Protein 2DLC (pdb70)

Foldseek 3Di:
DLVLLLCLLAPQFPDKFPVVLSSCVCPVVNDAFEEEEEDELADFDFLQVLQVLLNVLSNVVSVHQYEYEHALVLNCLQVHSFDDPLSVLSSVLVVLLSVLLNVLLPGDCPSYHYHYLVVPCPDPVNVVQLVVLPVVADPVLLCVLQVLPRDDDPDDDPSSSSSLSSVLVVCVVVPGQEYEEAPSNVSSLVSSQVGQVVVVHDGHMYTHHYGQDFQCVRTGGLQHDLVSLLVSLVVGDDDQQDPPRHSLLSCCVRRVQSSQCSVHDNQADWQWFCDDPVLPGIDIDRHSVSVNVCRNVRVQGSVSSSRRSSVVSCSSSVSSNVSCVVDVSSVVSCVSSPD

Radius of gyration: 20.88 Å; Cα contacts (8 Å, |Δi|>4): 551; chains: 1; bounding box: 59×45×51 Å

Structure (mmCIF, N/CA/C/O backbone):
data_2DLC
#
_entry.id   2DLC
#
_cell.length_a   63.854
_cell.length_b   63.854
_cell.length_c   330.334
_cell.angle_alpha   90.00
_cell.angle_beta   90.00
_cell.angle_gamma   90.00
#
_symmetry.space_group_name_H-M   'P 41 21 2'
#
loop_
_entity.id
_entity.type
_entity.pdbx_description
1 polymer 'T-RNA (76-MER)'
2 polymer 'Tyrosyl-tRNA synthetase, cytoplasmic'
3 non-polymer 'MAGNESIUM ION'
4 non-polymer "O-(ADENOSINE-5'-O-YL)-N-(L-TYROSYL)PHOSPHORAMIDATE"
5 water water
#
loop_
_atom_site.group_PDB
_atom_site.id
_atom_site.type_symbol
_atom_site.label_atom_id
_atom_site.label_alt_id
_atom_site.label_comp_id
_atom_site.label_asym_id
_atom_site.label_entity_id
_atom_site.label_seq_id
_atom_site.pdbx_PDB_ins_code
_atom_site.Cartn_x
_atom_site.Cartn_y
_atom_site.Cartn_z
_atom_site.occupancy
_atom_site.B_iso_or_equiv
_atom_site.auth_seq_id
_atom_site.auth_comp_id
_atom_site.auth_asym_id
_atom_site.auth_atom_id
_atom_site.pdbx_PDB_model_num
ATOM 1473 N N . ASP B 2 8 ? 1.019 56.791 174.437 1.00 36.60 8 ASP X N 1
ATOM 1474 C CA . ASP B 2 8 ? 0.135 56.485 175.600 1.00 36.58 8 ASP X CA 1
ATOM 1475 C C . ASP B 2 8 ? -0.081 54.973 175.698 1.00 36.22 8 ASP X C 1
ATOM 1476 O O . ASP B 2 8 ? -0.501 54.352 174.723 1.00 36.28 8 ASP X O 1
ATOM 1481 N N . PRO B 2 9 ? 0.186 54.394 176.873 1.00 35.84 9 PRO X N 1
ATOM 1482 C CA . PRO B 2 9 ? 0.260 52.931 177.037 1.00 35.48 9 PRO X CA 1
ATOM 1483 C C . PRO B 2 9 ? -1.037 52.168 176.732 1.00 35.18 9 PRO X C 1
ATOM 1484 O O . PRO B 2 9 ? -0.974 50.985 176.370 1.00 35.17 9 PRO X O 1
ATOM 1488 N N . ASN B 2 10 ? -2.180 52.829 176.889 1.00 34.63 10 ASN X N 1
ATOM 1489 C CA . ASN B 2 10 ? -3.470 52.233 176.548 1.00 34.27 10 ASN X CA 1
ATOM 1490 C C . ASN B 2 10 ? -3.741 52.291 175.045 1.00 33.77 10 ASN X C 1
ATOM 1491 O O . ASN B 2 10 ? -4.179 51.305 174.445 1.00 33.68 10 ASN X O 1
ATOM 1496 N N . GLU B 2 11 ? -3.475 53.455 174.453 1.00 33.18 11 GLU X N 1
ATOM 1497 C CA . GLU B 2 11 ? -3.580 53.662 173.014 1.00 32.75 11 GLU X CA 1
ATOM 1498 C C . GLU B 2 11 ? -2.616 52.749 172.257 1.00 32.16 11 GLU X C 1
ATOM 1499 O O . GLU B 2 11 ? -3.005 52.096 171.283 1.00 31.91 11 GLU X O 1
ATOM 1505 N N . ALA B 2 12 ? -1.364 52.706 172.717 1.00 31.52 12 ALA X N 1
ATOM 1506 C CA . ALA B 2 12 ? -0.348 51.819 172.154 1.00 30.95 12 ALA X CA 1
ATOM 1507 C C . ALA B 2 12 ? -0.820 50.372 172.182 1.00 30.55 12 ALA X C 1
ATOM 1508 O O . ALA B 2 12 ? -0.761 49.685 171.165 1.00 30.58 12 ALA X O 1
ATOM 1510 N N . PHE B 2 13 ? -1.315 49.925 173.335 1.00 30.12 13 PHE X N 1
ATOM 1511 C CA . PHE B 2 13 ? -1.838 48.565 173.465 1.00 29.91 13 PHE X CA 1
ATOM 1512 C C . PHE B 2 13 ? -2.995 48.284 172.506 1.00 29.77 13 PHE X C 1
ATOM 1513 O O . PHE B 2 13 ? -3.077 47.197 171.937 1.00 29.43 13 PHE X O 1
ATOM 1521 N N . GLY B 2 14 ? -3.878 49.268 172.338 1.00 29.80 14 GLY X N 1
ATOM 1522 C CA . GLY B 2 14 ? -4.981 49.170 171.401 1.00 29.89 14 GLY X CA 1
ATOM 1523 C C . GLY B 2 14 ? -4.518 49.017 169.964 1.00 29.93 14 GLY X C 1
ATOM 1524 O O . GLY B 2 14 ? -5.079 48.222 169.212 1.00 29.95 14 GLY X O 1
ATOM 1525 N N . LEU B 2 15 ? -3.492 49.776 169.586 1.00 30.01 15 LEU X N 1
ATOM 1526 C CA . LEU B 2 15 ? -2.944 49.724 168.234 1.00 30.13 15 LEU X CA 1
ATOM 1527 C C . LEU B 2 15 ? -2.243 48.397 167.967 1.00 30.12 15 LEU X C 1
ATOM 1528 O O . LEU B 2 15 ? -2.359 47.831 166.879 1.00 29.94 15 LEU X O 1
ATOM 1533 N N . ILE B 2 16 ? -1.519 47.915 168.974 1.00 30.03 16 ILE X N 1
ATOM 1534 C CA . ILE B 2 16 ? -0.743 46.689 168.864 1.00 30.09 16 ILE X CA 1
ATOM 1535 C C . ILE B 2 16 ? -1.637 45.457 168.704 1.00 30.09 16 ILE X C 1
ATOM 1536 O O . ILE B 2 16 ? -1.309 44.553 167.938 1.00 30.14 16 ILE X O 1
ATOM 1541 N N . THR B 2 17 ? -2.770 45.433 169.399 1.00 30.21 17 THR X N 1
ATOM 1542 C CA . THR B 2 17 ? -3.596 44.222 169.450 1.00 30.43 17 THR X CA 1
ATOM 1543 C C . THR B 2 17 ? -4.797 44.208 168.509 1.00 30.78 17 THR X C 1
ATOM 1544 O O . THR B 2 17 ? -5.491 43.189 168.412 1.00 30.82 17 THR X O 1
ATOM 1548 N N . LYS B 2 18 ? -5.041 45.320 167.817 1.00 30.96 18 LYS X N 1
ATOM 1549 C CA . LYS B 2 18 ? -6.227 45.438 166.972 1.00 31.32 18 LYS X CA 1
ATOM 1550 C C . LYS B 2 18 ? -6.186 44.523 165.742 1.00 31.24 18 LYS X C 1
ATOM 1551 O O . LYS B 2 18 ? -5.139 44.358 165.117 1.00 31.41 18 LYS X O 1
ATOM 1557 N N . ASN B 2 19 ? -7.337 43.927 165.426 1.00 31.17 19 ASN X N 1
ATOM 1558 C CA . ASN B 2 19 ? -7.511 43.027 164.273 1.00 31.12 19 ASN X CA 1
ATOM 1559 C C . ASN B 2 19 ? -6.798 41.677 164.381 1.00 31.02 19 ASN X C 1
ATOM 1560 O O . ASN B 2 19 ? -6.766 40.915 163.419 1.00 31.33 19 ASN X O 1
ATOM 1565 N N . LEU B 2 20 ? -6.253 41.380 165.558 1.00 31.10 20 LEU X N 1
ATOM 1566 C CA . LEU B 2 20 ? -5.587 40.103 165.816 1.00 30.99 20 LEU X CA 1
ATOM 1567 C C . LEU B 2 20 ? -6.564 39.020 166.266 1.00 31.21 20 LEU X C 1
ATOM 1568 O O . LEU B 2 20 ? -7.533 39.299 166.975 1.00 31.00 20 LEU X O 1
ATOM 1573 N N . GLN B 2 21 ? -6.291 37.782 165.861 1.00 31.60 21 GLN X N 1
ATOM 1574 C CA . GLN B 2 21 ? -7.080 36.640 166.308 1.00 32.10 21 GLN X CA 1
ATOM 1575 C C . GLN B 2 21 ? -6.742 36.226 167.741 1.00 32.05 21 GLN X C 1
ATOM 1576 O O . GLN B 2 21 ? -7.630 35.853 168.500 1.00 31.90 21 GLN X O 1
ATOM 1582 N N . GLU B 2 22 ? -5.465 36.282 168.110 1.00 32.04 22 GLU X N 1
ATOM 1583 C CA . GLU B 2 22 ? -5.059 35.860 169.452 1.00 32.27 22 GLU X CA 1
ATOM 1584 C C . GLU B 2 22 ? -3.815 36.572 169.978 1.00 32.20 22 GLU X C 1
ATOM 1585 O O . GLU B 2 22 ? -2.847 36.782 169.244 1.00 32.23 22 GLU X O 1
ATOM 1591 N N . VAL B 2 23 ? -3.867 36.938 171.258 1.00 32.27 23 VAL X N 1
ATOM 1592 C CA . VAL B 2 23 ? -2.743 37.533 171.970 1.00 32.35 23 VAL X CA 1
ATOM 1593 C C . VAL B 2 23 ? -2.385 36.616 173.135 1.00 32.43 23 VAL X C 1
ATOM 1594 O O . VAL B 2 23 ? -3.216 36.372 174.017 1.00 32.67 23 VAL X O 1
ATOM 1598 N N . LEU B 2 24 ? -1.157 36.101 173.123 1.00 32.30 24 LEU X N 1
ATOM 1599 C CA . LEU B 2 24 ? -0.639 35.278 174.219 1.00 32.43 24 LEU X CA 1
ATOM 1600 C C . LEU B 2 24 ? 0.239 36.118 175.141 1.00 32.57 24 LEU X C 1
ATOM 1601 O O . LEU B 2 24 ? 1.148 36.810 174.680 1.00 32.60 24 LEU X O 1
ATOM 1606 N N . ASN B 2 25 ? -0.045 36.050 176.439 1.00 32.88 25 ASN X N 1
ATOM 1607 C CA . ASN B 2 25 ? 0.670 36.832 177.454 1.00 33.15 25 ASN X CA 1
ATOM 1608 C C . ASN B 2 25 ? 0.600 38.359 177.274 1.00 33.49 25 ASN X C 1
ATOM 1609 O O . ASN B 2 25 ? 1.641 39.013 177.202 1.00 33.66 25 ASN X O 1
ATOM 1614 N N . PRO B 2 26 ? -0.605 38.934 177.209 1.00 33.64 26 PRO X N 1
ATOM 1615 C CA . PRO B 2 26 ? -0.743 40.392 177.104 1.00 33.92 26 PRO X CA 1
ATOM 1616 C C . PRO B 2 26 ? -0.108 41.139 178.286 1.00 34.35 26 PRO X C 1
ATOM 1617 O O . PRO B 2 26 ? 0.271 42.303 178.128 1.00 34.73 26 PRO X O 1
ATOM 1621 N N . GLN B 2 27 ? 0.010 40.477 179.438 1.00 34.41 27 GLN X N 1
ATOM 1622 C CA . GLN B 2 27 ? 0.607 41.074 180.634 1.00 34.64 27 GLN X CA 1
ATOM 1623 C C . GLN B 2 27 ? 2.050 41.507 180.398 1.00 34.41 27 GLN X C 1
ATOM 1624 O O . GLN B 2 27 ? 2.501 42.512 180.954 1.00 34.41 27 GLN X O 1
ATOM 1630 N N . ILE B 2 28 ? 2.766 40.737 179.584 1.00 34.18 28 ILE X N 1
ATOM 1631 C CA . ILE B 2 28 ? 4.135 41.071 179.199 1.00 34.02 28 ILE X CA 1
ATOM 1632 C C . ILE B 2 28 ? 4.183 42.415 178.458 1.00 34.03 28 ILE X C 1
ATOM 1633 O O . ILE B 2 28 ? 4.972 43.295 178.819 1.00 34.22 28 ILE X O 1
ATOM 1638 N N . ILE B 2 29 ? 3.318 42.582 177.457 1.00 33.83 29 ILE X N 1
ATOM 1639 C CA . ILE B 2 29 ? 3.250 43.835 176.705 1.00 33.62 29 ILE X CA 1
ATOM 1640 C C . ILE B 2 29 ? 2.856 44.986 177.627 1.00 33.63 29 ILE X C 1
ATOM 1641 O O . ILE B 2 29 ? 3.487 46.045 177.609 1.00 33.53 29 ILE X O 1
ATOM 1646 N N . LYS B 2 30 ? 1.827 44.760 178.442 1.00 33.77 30 LYS X N 1
ATOM 1647 C CA . LYS B 2 30 ? 1.349 45.760 179.399 1.00 33.97 30 LYS X CA 1
ATOM 1648 C C . LYS B 2 30 ? 2.424 46.172 180.413 1.00 34.09 30 LYS X C 1
ATOM 1649 O O . LYS B 2 30 ? 2.536 47.346 180.752 1.00 34.21 30 LYS X O 1
ATOM 1655 N N . ASP B 2 31 ? 3.214 45.208 180.883 1.00 34.40 31 ASP X N 1
ATOM 1656 C CA . ASP B 2 31 ? 4.325 45.490 181.794 1.00 34.44 31 ASP X CA 1
ATOM 1657 C C . ASP B 2 31 ? 5.383 46.374 181.128 1.00 34.30 31 ASP X C 1
ATOM 1658 O O . ASP B 2 31 ? 5.875 47.320 181.743 1.00 34.49 31 ASP X O 1
ATOM 1663 N N . VAL B 2 32 ? 5.715 46.068 179.874 1.00 33.99 32 VAL X N 1
ATOM 1664 C CA . VAL B 2 32 ? 6.685 46.851 179.103 1.00 33.72 32 VAL X CA 1
ATOM 1665 C C . VAL B 2 32 ? 6.224 48.303 178.916 1.00 33.71 32 VAL X C 1
ATOM 1666 O O . VAL B 2 32 ? 7.002 49.238 179.123 1.00 33.78 32 VAL X O 1
ATOM 1670 N N . LEU B 2 33 ? 4.958 48.481 178.546 1.00 33.59 33 LEU X N 1
ATOM 1671 C CA . LEU B 2 33 ? 4.425 49.806 178.221 1.00 33.75 33 LEU X CA 1
ATOM 1672 C C . LEU B 2 33 ? 4.087 50.646 179.447 1.00 34.00 33 LEU X C 1
ATOM 1673 O O . LEU B 2 33 ? 4.285 51.863 179.434 1.00 34.21 33 LEU X O 1
ATOM 1678 N N . GLU B 2 34 ? 3.586 49.999 180.499 1.00 34.30 34 GLU X N 1
ATOM 1679 C CA . GLU B 2 34 ? 3.053 50.704 181.669 1.00 34.64 34 GLU X CA 1
ATOM 1680 C C . GLU B 2 34 ? 4.008 50.768 182.860 1.00 34.73 34 GLU X C 1
ATOM 1681 O O . GLU B 2 34 ? 4.103 51.803 183.517 1.00 34.86 34 GLU X O 1
ATOM 1687 N N . VAL B 2 35 ? 4.695 49.662 183.142 1.00 34.91 35 VAL X N 1
ATOM 1688 C CA . VAL B 2 35 ? 5.608 49.584 184.285 1.00 34.91 35 VAL X CA 1
ATOM 1689 C C . VAL B 2 35 ? 7.026 50.004 183.889 1.00 35.00 35 VAL X C 1
ATOM 1690 O O . VAL B 2 35 ? 7.601 50.908 184.499 1.00 35.14 35 VAL X O 1
ATOM 1694 N N . GLN B 2 36 ? 7.578 49.354 182.866 1.00 34.87 36 GLN X N 1
ATOM 1695 C CA . GLN B 2 36 ? 8.896 49.711 182.338 1.00 34.86 36 GLN X CA 1
ATOM 1696 C C . GLN B 2 36 ? 8.873 51.065 181.622 1.00 34.92 36 GLN X C 1
ATOM 1697 O O . GLN B 2 36 ? 9.899 51.734 181.519 1.00 34.97 36 GLN X O 1
ATOM 1703 N N . LYS B 2 37 ? 7.691 51.456 181.143 1.00 35.04 37 LYS X N 1
ATOM 1704 C CA . LYS B 2 37 ? 7.473 52.729 180.444 1.00 35.07 37 LYS X CA 1
ATOM 1705 C C . LYS B 2 37 ? 8.468 52.947 179.303 1.00 34.92 37 LYS X C 1
ATOM 1706 O O . LYS B 2 37 ? 9.190 53.942 179.262 1.00 35.11 37 LYS X O 1
ATOM 1712 N N . ARG B 2 38 ? 8.505 51.993 178.384 1.00 34.91 38 ARG X N 1
ATOM 1713 C CA . ARG B 2 38 ? 9.319 52.118 177.181 1.00 34.85 38 ARG X CA 1
ATOM 1714 C C . ARG B 2 38 ? 8.556 51.570 175.986 1.00 34.87 38 ARG X C 1
ATOM 1715 O O . ARG B 2 38 ? 7.463 51.019 176.140 1.00 35.03 38 ARG X O 1
ATOM 1723 N N . HIS B 2 39 ? 9.119 51.743 174.795 1.00 34.84 39 HIS X N 1
ATOM 1724 C CA . HIS B 2 39 ? 8.497 51.237 173.578 1.00 34.55 39 HIS X CA 1
ATOM 1725 C C . HIS B 2 39 ? 8.705 49.736 173.482 1.00 34.32 39 HIS X C 1
ATOM 1726 O O . HIS B 2 39 ? 9.760 49.220 173.871 1.00 34.60 39 HIS X O 1
ATOM 1733 N N . LEU B 2 40 ? 7.685 49.041 172.984 1.00 33.77 40 LEU X N 1
ATOM 1734 C CA . LEU B 2 40 ? 7.730 47.594 172.843 1.00 33.18 40 LEU X CA 1
ATOM 1735 C C . LEU B 2 40 ? 8.659 47.199 171.701 1.00 32.98 40 LEU X C 1
ATOM 1736 O O . LEU B 2 40 ? 8.616 47.797 170.627 1.00 32.91 40 LEU X O 1
ATOM 1741 N N . LYS B 2 41 ? 9.501 46.197 171.950 1.00 32.66 41 LYS X N 1
ATOM 1742 C CA . LYS B 2 41 ? 10.380 45.642 170.925 1.00 32.53 41 LYS X CA 1
ATOM 1743 C C . LYS B 2 41 ? 9.796 44.323 170.433 1.00 32.44 41 LYS X C 1
ATOM 1744 O O . LYS B 2 41 ? 9.605 43.384 171.215 1.00 32.73 41 LYS X O 1
ATOM 1750 N N . LEU B 2 42 ? 9.494 44.265 169.142 1.00 31.81 42 LEU X N 1
ATOM 1751 C CA . LEU B 2 42 ? 8.930 43.065 168.551 1.00 31.60 42 LEU X CA 1
ATOM 1752 C C . LEU B 2 42 ? 9.528 42.788 167.180 1.00 31.43 42 LEU X C 1
ATOM 1753 O O . LEU B 2 42 ? 10.148 43.657 166.572 1.00 31.38 42 LEU X O 1
ATOM 1758 N N . TYR B 2 43 ? 9.326 41.571 166.698 1.00 31.23 43 TYR X N 1
ATOM 1759 C CA . TYR B 2 43 ? 9.727 41.230 165.352 1.00 31.52 43 TYR X CA 1
ATOM 1760 C C . TYR B 2 43 ? 8.738 40.313 164.654 1.00 31.54 43 TYR X C 1
ATOM 1761 O O . TYR B 2 43 ? 7.954 39.598 165.288 1.00 31.76 43 TYR X O 1
ATOM 1770 N N . TRP B 2 44 ? 8.792 40.363 163.331 1.00 31.40 44 TRP X N 1
ATOM 1771 C CA . TRP B 2 44 ? 8.016 39.510 162.458 1.00 31.05 44 TRP X CA 1
ATOM 1772 C C . TRP B 2 44 ? 9.026 38.811 161.562 1.00 30.97 44 TRP X C 1
ATOM 1773 O O . TRP B 2 44 ? 9.872 39.470 160.954 1.00 31.01 44 TRP X O 1
ATOM 1784 N N . GLY B 2 45 ? 8.958 37.484 161.497 1.00 30.98 45 GLY X N 1
ATOM 1785 C CA . GLY B 2 45 ? 9.915 36.712 160.713 1.00 31.36 45 GLY X CA 1
ATOM 1786 C C . GLY B 2 45 ? 9.327 36.056 159.483 1.00 31.36 45 GLY X C 1
ATOM 1787 O O . GLY B 2 45 ? 8.222 35.523 159.530 1.00 31.59 45 GLY X O 1
ATOM 1788 N N . THR B 2 46 ? 10.068 36.094 158.378 1.00 31.84 46 THR X N 1
ATOM 1789 C CA . THR B 2 46 ? 9.627 35.481 157.123 1.00 31.81 46 THR X CA 1
ATOM 1790 C C . THR B 2 46 ? 10.752 34.692 156.453 1.00 32.15 46 THR X C 1
ATOM 1791 O O . THR B 2 46 ? 11.884 35.167 156.359 1.00 32.12 46 THR X O 1
ATOM 1795 N N . ALA B 2 47 ? 10.428 33.486 155.995 1.00 32.50 47 ALA X N 1
ATOM 1796 C CA . ALA B 2 47 ? 11.395 32.624 155.325 1.00 32.80 47 ALA X CA 1
ATOM 1797 C C . ALA B 2 47 ? 11.374 32.889 153.821 1.00 32.90 47 ALA X C 1
ATOM 1798 O O . ALA B 2 47 ? 10.349 32.663 153.174 1.00 33.20 47 ALA X O 1
ATOM 1800 N N . PRO B 2 48 ? 12.485 33.391 153.275 1.00 32.86 48 PRO X N 1
ATOM 1801 C CA . PRO B 2 48 ? 12.583 33.723 151.849 1.00 32.92 48 PRO X CA 1
ATOM 1802 C C . PRO B 2 48 ? 12.467 32.464 150.991 1.00 33.26 48 PRO X C 1
ATOM 1803 O O . PRO B 2 48 ? 13.447 31.902 150.507 1.00 32.88 48 PRO X O 1
ATOM 1807 N N . THR B 2 49 ? 11.222 32.058 150.806 1.00 33.91 49 THR X N 1
ATOM 1808 C CA . THR B 2 49 ? 10.857 30.746 150.308 1.00 34.65 49 THR X CA 1
ATOM 1809 C C . THR B 2 49 ? 10.276 30.927 148.891 1.00 34.91 49 THR X C 1
ATOM 1810 O O . THR B 2 49 ? 11.017 31.296 147.981 1.00 35.44 49 THR X O 1
ATOM 1814 N N . GLY B 2 50 ? 8.980 30.712 148.691 1.00 34.97 50 GLY X N 1
ATOM 1815 C CA . GLY B 2 50 ? 8.361 30.999 147.409 1.00 35.22 50 GLY X CA 1
ATOM 1816 C C . GLY B 2 50 ? 8.064 32.486 147.282 1.00 35.35 50 GLY X C 1
ATOM 1817 O O . GLY B 2 50 ? 8.326 33.258 148.201 1.00 35.83 50 GLY X O 1
ATOM 1818 N N . ARG B 2 51 ? 7.506 32.893 146.151 1.00 35.10 51 ARG X N 1
ATOM 1819 C CA . ARG B 2 51 ? 7.131 34.293 145.959 1.00 34.91 51 ARG X CA 1
ATOM 1820 C C . ARG B 2 51 ? 5.957 34.656 146.866 1.00 34.61 51 ARG X C 1
ATOM 1821 O O . ARG B 2 51 ? 4.959 33.935 146.892 1.00 34.87 51 ARG X O 1
ATOM 1829 N N . PRO B 2 52 ? 6.082 35.749 147.625 1.00 34.28 52 PRO X N 1
ATOM 1830 C CA . PRO B 2 52 ? 5.018 36.187 148.537 1.00 34.01 52 PRO X CA 1
ATOM 1831 C C . PRO B 2 52 ? 3.723 36.537 147.811 1.00 33.79 52 PRO X C 1
ATOM 1832 O O . PRO B 2 52 ? 3.739 37.067 146.697 1.00 33.52 52 PRO X O 1
ATOM 1836 N N . HIS B 2 53 ? 2.608 36.231 148.465 1.00 33.56 53 HIS X N 1
ATOM 1837 C CA . HIS B 2 53 ? 1.282 36.382 147.884 1.00 33.31 53 HIS X CA 1
ATOM 1838 C C . HIS B 2 53 ? 0.473 37.446 148.627 1.00 33.18 53 HIS X C 1
ATOM 1839 O O . HIS B 2 53 ? 0.975 38.070 149.567 1.00 33.27 53 HIS X O 1
ATOM 1846 N N . CYS B 2 54 ? -0.777 37.640 148.208 1.00 33.00 54 CYS X N 1
ATOM 1847 C CA . CYS B 2 54 ? -1.671 38.641 148.802 1.00 32.90 54 CYS X CA 1
ATOM 1848 C C . CYS B 2 54 ? -2.002 38.412 150.275 1.00 32.91 54 CYS X C 1
ATOM 1849 O O . CYS B 2 54 ? -2.453 39.328 150.958 1.00 32.96 54 CYS X O 1
ATOM 1852 N N . GLY B 2 55 ? -1.771 37.193 150.758 1.00 33.07 55 GLY X N 1
ATOM 1853 C CA . GLY B 2 55 ? -1.882 36.883 152.173 1.00 32.98 55 GLY X CA 1
ATOM 1854 C C . GLY B 2 55 ? -0.979 37.749 153.035 1.00 32.98 55 GLY X C 1
ATOM 1855 O O . GLY B 2 55 ? -1.302 38.035 154.194 1.00 32.97 55 GLY X O 1
ATOM 1856 N N . TYR B 2 56 ? 0.135 38.195 152.453 1.00 32.78 56 TYR X N 1
ATOM 1857 C CA . TYR B 2 56 ? 1.139 38.983 153.172 1.00 32.78 56 TYR X CA 1
ATOM 1858 C C . TYR B 2 56 ? 0.663 40.393 153.535 1.00 32.71 56 TYR X C 1
ATOM 1859 O O . TYR B 2 56 ? 1.300 41.071 154.341 1.00 32.89 56 TYR X O 1
ATOM 1868 N N . PHE B 2 57 ? -0.450 40.829 152.944 1.00 32.42 57 PHE X N 1
ATOM 1869 C CA . PHE B 2 57 ? -1.010 42.144 153.237 1.00 32.05 57 PHE X CA 1
ATOM 1870 C C . PHE B 2 57 ? -1.408 42.244 154.708 1.00 31.71 57 PHE X C 1
ATOM 1871 O O . PHE B 2 57 ? -1.251 43.300 155.320 1.00 31.77 57 PHE X O 1
ATOM 1879 N N . VAL B 2 58 ? -1.912 41.141 155.265 1.00 31.44 58 VAL X N 1
ATOM 1880 C CA . VAL B 2 58 ? -2.363 41.096 156.664 1.00 30.93 58 VAL X CA 1
ATOM 1881 C C . VAL B 2 58 ? -1.251 41.457 157.674 1.00 30.42 58 VAL X C 1
ATOM 1882 O O . VAL B 2 58 ? -1.429 42.410 158.432 1.00 30.71 58 VAL X O 1
ATOM 1886 N N . PRO B 2 59 ? -0.137 40.716 157.714 1.00 30.00 59 PRO X N 1
ATOM 1887 C CA . PRO B 2 59 ? 1.020 41.134 158.521 1.00 29.64 59 PRO X CA 1
ATOM 1888 C C . PRO B 2 59 ? 1.502 42.558 158.235 1.00 29.63 59 PRO X C 1
ATOM 1889 O O . PRO B 2 59 ? 1.951 43.228 159.171 1.00 29.32 59 PRO X O 1
ATOM 1893 N N . MET B 2 60 ? 1.405 43.014 156.984 1.00 29.38 60 MET X N 1
ATOM 1894 C CA . MET B 2 60 ? 1.878 44.355 156.633 1.00 29.42 60 MET X CA 1
ATOM 1895 C C . MET B 2 60 ? 1.048 45.466 157.289 1.00 29.5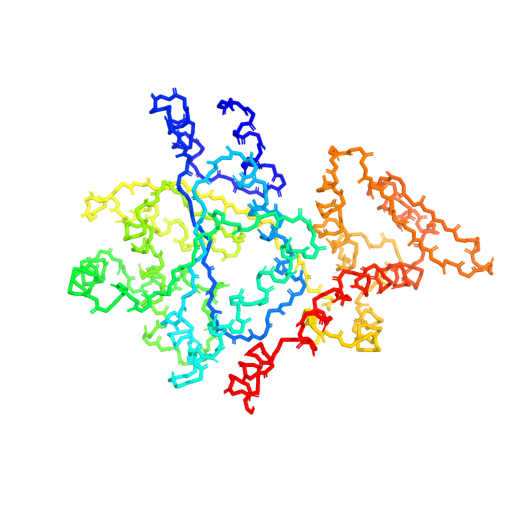1 60 MET X C 1
ATOM 1896 O O . MET B 2 60 ? 1.602 46.485 157.694 1.00 29.29 60 MET X O 1
ATOM 1901 N N . THR B 2 61 ? -0.265 45.259 157.410 1.00 29.66 61 THR X N 1
ATOM 1902 C CA . THR B 2 61 ? -1.126 46.227 158.092 1.00 30.06 61 THR X CA 1
ATOM 1903 C C . THR B 2 61 ? -0.793 46.282 159.579 1.00 30.18 61 THR X C 1
ATOM 1904 O O . THR B 2 61 ? -0.848 47.346 160.193 1.00 29.99 61 THR X O 1
ATOM 1908 N N . LYS B 2 62 ? -0.430 45.129 160.141 1.00 30.41 62 LYS X N 1
ATOM 1909 C CA . LYS B 2 62 ? -0.040 45.053 161.541 1.00 30.56 62 LYS X CA 1
ATOM 1910 C C . LYS B 2 62 ? 1.299 45.741 161.813 1.00 30.55 62 LYS X C 1
ATOM 1911 O O . LYS B 2 62 ? 1.439 46.455 162.809 1.00 30.79 62 LYS X O 1
ATOM 1917 N N . LEU B 2 63 ? 2.265 45.554 160.916 1.00 30.37 63 LEU X N 1
ATOM 1918 C CA . LEU B 2 63 ? 3.520 46.303 160.980 1.00 30.25 63 LEU X CA 1
ATOM 1919 C C . LEU B 2 63 ? 3.259 47.808 161.011 1.00 30.20 63 LEU X C 1
ATOM 1920 O O . LEU B 2 63 ? 3.916 48.536 161.751 1.00 30.38 63 LEU X O 1
ATOM 1925 N N . ALA B 2 64 ? 2.289 48.262 160.219 1.00 30.17 64 ALA X N 1
ATOM 1926 C CA . ALA B 2 64 ? 1.908 49.673 160.190 1.00 30.30 64 ALA X CA 1
ATOM 1927 C C . ALA B 2 64 ? 1.335 50.131 161.532 1.00 30.42 64 ALA X C 1
ATOM 1928 O O . ALA B 2 64 ? 1.720 51.187 162.039 1.00 30.48 64 ALA X O 1
ATOM 1930 N N . ASP B 2 65 ? 0.435 49.327 162.103 1.00 30.45 65 ASP X N 1
ATOM 1931 C CA . ASP B 2 65 ? -0.085 49.559 163.451 1.00 30.46 65 ASP X CA 1
ATOM 1932 C C . ASP B 2 65 ? 1.037 49.626 164.498 1.00 30.58 65 ASP X C 1
ATOM 1933 O O . ASP B 2 65 ? 0.990 50.468 165.399 1.00 30.59 65 ASP X O 1
ATOM 1938 N N . PHE B 2 66 ? 2.038 48.752 164.366 1.00 30.37 66 PHE X N 1
ATOM 1939 C CA . PHE B 2 66 ? 3.146 48.683 165.321 1.00 30.50 66 PHE X CA 1
ATOM 1940 C C . PHE B 2 66 ? 4.023 49.936 165.284 1.00 30.74 66 PHE X C 1
ATOM 1941 O O . PHE B 2 66 ? 4.349 50.507 166.329 1.00 30.60 66 PHE X O 1
ATOM 1949 N N . LEU B 2 67 ? 4.402 50.355 164.077 1.00 30.93 67 LEU X N 1
ATOM 1950 C CA . LEU B 2 67 ? 5.190 51.571 163.886 1.00 31.10 67 LEU X CA 1
ATOM 1951 C C . LEU B 2 67 ? 4.430 52.805 164.367 1.00 31.30 67 LEU X C 1
ATOM 1952 O O . LEU B 2 67 ? 5.026 53.731 164.937 1.00 31.27 67 LEU X O 1
ATOM 1957 N N . LYS B 2 68 ? 3.115 52.797 164.149 1.00 31.40 68 LYS X N 1
ATOM 1958 C CA . LYS B 2 68 ? 2.232 53.877 164.591 1.00 31.79 68 LYS X CA 1
ATOM 1959 C C . LYS B 2 68 ? 2.183 53.975 166.119 1.00 31.49 68 LYS X C 1
ATOM 1960 O O . LYS B 2 68 ? 2.051 55.062 166.673 1.00 31.38 68 LYS X O 1
ATOM 1966 N N . ALA B 2 69 ? 2.317 52.829 166.781 1.00 31.45 69 ALA X N 1
ATOM 1967 C CA . ALA B 2 69 ? 2.301 52.735 168.239 1.00 31.43 69 ALA X CA 1
ATOM 1968 C C . ALA B 2 69 ? 3.642 53.091 168.896 1.00 31.49 69 ALA X C 1
ATOM 1969 O O . ALA B 2 69 ? 3.742 53.147 170.124 1.00 31.51 69 ALA X O 1
ATOM 1971 N N . GLY B 2 70 ? 4.669 53.322 168.084 1.00 31.60 70 GLY X N 1
ATOM 1972 C CA . GLY B 2 70 ? 5.992 53.635 168.600 1.00 31.64 70 GLY X CA 1
ATOM 1973 C C . GLY B 2 70 ? 6.882 52.428 168.842 1.00 31.65 70 GLY X C 1
ATOM 1974 O O . GLY B 2 70 ? 7.978 52.569 169.380 1.00 31.80 70 GLY X O 1
ATOM 1975 N N . CYS B 2 71 ? 6.419 51.244 168.447 1.00 31.63 71 CYS X N 1
ATOM 1976 C CA . CYS B 2 71 ? 7.185 50.008 168.619 1.00 31.47 71 CYS X CA 1
ATOM 1977 C C . CYS B 2 71 ? 8.514 50.020 167.860 1.00 31.60 71 CYS X C 1
ATOM 1978 O O . CYS B 2 71 ? 8.622 50.630 166.797 1.00 31.69 71 CYS X O 1
ATOM 1981 N N . GLU B 2 72 ? 9.518 49.348 168.417 1.00 31.66 72 GLU X N 1
ATOM 1982 C CA . GLU B 2 72 ? 10.727 49.003 167.673 1.00 31.99 72 GLU X CA 1
ATOM 1983 C C . GLU B 2 72 ? 10.427 47.739 166.867 1.00 31.65 72 GLU X C 1
ATOM 1984 O O . GLU B 2 72 ? 10.345 46.648 167.429 1.00 31.72 72 GLU X O 1
ATOM 1990 N N . VAL B 2 73 ? 10.245 47.892 165.558 1.00 31.40 73 VAL X N 1
ATOM 1991 C CA . VAL B 2 73 ? 9.840 46.774 164.700 1.00 31.06 73 VAL X CA 1
ATOM 1992 C C . VAL B 2 73 ? 10.987 46.263 163.835 1.00 30.89 73 VAL X C 1
ATOM 1993 O O . VAL B 2 73 ? 11.633 47.035 163.111 1.00 30.36 73 VAL X O 1
ATOM 1997 N N . THR B 2 74 ? 11.223 44.956 163.923 1.00 30.66 74 THR X N 1
ATOM 1998 C CA . THR B 2 74 ? 12.209 44.279 163.093 1.00 30.79 74 THR X CA 1
ATOM 1999 C C . THR B 2 74 ? 11.545 43.232 162.198 1.00 30.89 74 THR X C 1
ATOM 2000 O O . THR B 2 74 ? 10.721 42.430 162.665 1.00 31.02 74 THR X O 1
ATOM 2004 N N . VAL B 2 75 ? 11.904 43.229 160.919 1.00 30.65 75 VAL X N 1
ATOM 2005 C CA . VAL B 2 75 ? 11.587 42.075 160.092 1.00 30.85 75 VAL X CA 1
ATOM 2006 C C . VAL B 2 75 ? 12.814 41.175 159.958 1.00 30.82 75 VAL X C 1
ATOM 2007 O O . VAL B 2 75 ? 13.877 41.612 159.518 1.00 31.29 75 VAL X O 1
ATOM 2011 N N . LEU B 2 76 ? 12.666 39.930 160.391 1.00 30.75 76 LEU X N 1
ATOM 2012 C CA . LEU B 2 76 ? 13.717 38.941 160.246 1.00 30.61 76 LEU X CA 1
ATOM 2013 C C . LEU B 2 76 ? 13.559 38.217 158.914 1.00 30.74 76 LEU X C 1
ATOM 2014 O O . LEU B 2 76 ? 12.567 37.519 158.678 1.00 30.61 76 LEU X O 1
ATOM 2019 N N . LEU B 2 77 ? 14.539 38.419 158.038 1.00 30.75 77 LEU X N 1
ATOM 2020 C CA . LEU B 2 77 ? 14.632 37.668 156.798 1.00 30.44 77 LEU X CA 1
ATOM 2021 C C . LEU B 2 77 ? 15.341 36.366 157.143 1.00 30.23 77 LEU X C 1
ATOM 2022 O O . LEU B 2 77 ? 16.571 36.301 157.213 1.00 29.89 77 LEU X O 1
ATOM 2027 N N . ALA B 2 78 ? 14.534 35.339 157.394 1.00 30.06 78 ALA X N 1
ATOM 2028 C CA . ALA B 2 78 ? 15.016 34.067 157.910 1.00 29.98 78 ALA X CA 1
ATOM 2029 C C . ALA B 2 78 ? 15.560 33.165 156.794 1.00 30.11 78 ALA X C 1
ATOM 2030 O O . ALA B 2 78 ? 14.976 32.125 156.465 1.00 30.24 78 ALA X O 1
ATOM 2032 N N . ASP B 2 79 ? 16.691 33.577 156.227 1.00 29.98 79 ASP X N 1
ATOM 2033 C CA . ASP B 2 79 ? 17.325 32.871 155.113 1.00 29.97 79 ASP X CA 1
ATOM 2034 C C . ASP B 2 79 ? 17.701 31.427 155.431 1.00 30.04 79 ASP X C 1
ATOM 2035 O O . ASP B 2 79 ? 17.442 30.530 154.631 1.00 30.19 79 ASP X O 1
ATOM 2040 N N . LEU B 2 80 ? 18.309 31.205 156.593 1.00 30.10 80 LEU X N 1
ATOM 2041 C CA . LEU B 2 80 ? 18.696 29.859 157.015 1.00 30.30 80 LEU X CA 1
ATOM 2042 C C . LEU B 2 80 ? 17.474 28.964 157.237 1.00 30.46 80 LEU X C 1
ATOM 2043 O O . LEU B 2 80 ? 17.483 27.789 156.864 1.00 30.85 80 LEU X O 1
ATOM 2048 N N . HIS B 2 81 ? 16.424 29.529 157.828 1.00 30.33 81 HIS X N 1
ATOM 2049 C CA . HIS B 2 81 ? 15.152 28.833 157.983 1.00 30.33 81 HIS X CA 1
ATOM 2050 C C . HIS B 2 81 ? 14.568 28.394 156.637 1.00 30.25 81 HIS X C 1
ATOM 2051 O O . HIS B 2 81 ? 13.966 27.326 156.551 1.00 30.08 81 HIS X O 1
ATOM 2058 N N . ALA B 2 82 ? 14.739 29.226 155.605 1.00 29.93 82 ALA X N 1
ATOM 2059 C CA . ALA B 2 82 ? 14.231 28.925 154.267 1.00 30.22 82 ALA X CA 1
ATOM 2060 C C . ALA B 2 82 ? 14.935 27.707 153.676 1.00 30.37 82 ALA X C 1
ATOM 2061 O O . ALA B 2 82 ? 14.337 26.939 152.928 1.00 30.01 82 ALA X O 1
ATOM 2063 N N . PHE B 2 83 ? 16.205 27.544 154.038 1.00 30.91 83 PHE X N 1
ATOM 2064 C CA . PHE B 2 83 ? 16.992 26.375 153.666 1.00 31.53 83 PHE X CA 1
ATOM 2065 C C . PHE B 2 83 ? 16.560 25.125 154.437 1.00 31.83 83 PHE X C 1
ATOM 2066 O O . PHE B 2 83 ? 16.495 24.039 153.860 1.00 31.64 83 PHE X O 1
ATOM 2074 N N . LEU B 2 84 ? 16.246 25.292 155.724 1.00 32.12 84 LEU X N 1
ATOM 2075 C CA . LEU B 2 84 ? 15.941 24.164 156.610 1.00 32.52 84 LEU X CA 1
ATOM 2076 C C . LEU B 2 84 ? 14.525 23.610 156.431 1.00 33.07 84 LEU X C 1
ATOM 2077 O O . LEU B 2 84 ? 14.218 22.501 156.886 1.00 32.81 84 LEU X O 1
ATOM 2082 N N . ASP B 2 85 ? 13.659 24.389 155.794 1.00 33.68 85 ASP X N 1
ATOM 2083 C CA . ASP B 2 85 ? 12.317 23.918 155.506 1.00 34.51 85 ASP X CA 1
ATOM 2084 C C . ASP B 2 85 ? 12.356 23.157 154.192 1.00 34.86 85 ASP X C 1
ATOM 2085 O O . ASP B 2 85 ? 12.108 23.719 153.129 1.00 35.11 85 ASP X O 1
ATOM 2090 N N . ASN B 2 86 ? 12.699 21.876 154.281 1.00 35.38 86 ASN X N 1
ATOM 2091 C CA . ASN B 2 86 ? 12.692 20.970 153.135 1.00 35.85 86 ASN X CA 1
ATOM 2092 C C . ASN B 2 86 ? 13.424 21.503 151.903 1.00 36.49 86 ASN X C 1
ATOM 2093 O O . ASN B 2 86 ? 13.054 21.186 150.766 1.00 36.53 86 ASN X O 1
ATOM 2098 N N . MET B 2 87 ? 14.476 22.289 152.143 1.00 37.13 87 MET X N 1
ATOM 2099 C CA . MET B 2 87 ? 15.261 22.941 151.086 1.00 38.30 87 MET X CA 1
ATOM 2100 C C . MET B 2 87 ? 14.395 23.732 150.092 1.00 38.07 87 MET X C 1
ATOM 2101 O O . MET B 2 87 ? 14.644 23.705 148.888 1.00 38.15 87 MET X O 1
ATOM 2106 N N . LYS B 2 88 ? 13.386 24.427 150.616 1.00 38.08 88 LYS X N 1
ATOM 2107 C CA . LYS B 2 88 ? 12.480 25.244 149.807 1.00 38.37 88 LYS X CA 1
ATOM 2108 C C . LYS B 2 88 ? 13.245 26.345 149.078 1.00 38.53 88 LYS X C 1
ATOM 2109 O O . LYS B 2 88 ? 12.945 26.660 147.921 1.00 38.74 88 LYS X O 1
ATOM 2115 N N . ALA B 2 89 ? 14.223 26.928 149.772 1.00 38.63 89 ALA X N 1
ATOM 2116 C CA . ALA B 2 89 ? 15.221 27.794 149.153 1.00 38.59 89 ALA X CA 1
ATOM 2117 C C . ALA B 2 89 ? 16.606 27.187 149.364 1.00 38.68 89 ALA X C 1
ATOM 2118 O O . ALA B 2 89 ? 17.036 27.029 150.506 1.00 38.59 89 ALA X O 1
ATOM 2120 N N . PRO B 2 90 ? 17.290 26.829 148.272 1.00 38.81 90 PRO X N 1
ATOM 2121 C CA . PRO B 2 90 ? 18.639 26.254 148.350 1.00 38.96 90 PRO X CA 1
ATOM 2122 C C . PRO B 2 90 ? 19.774 27.287 148.415 1.00 39.27 90 PRO X C 1
ATOM 2123 O O . PRO B 2 90 ? 19.593 28.453 148.036 1.00 39.56 90 PRO X O 1
ATOM 2127 N N . LEU B 2 91 ? 20.918 26.824 148.919 1.00 39.17 91 LEU X N 1
ATOM 2128 C CA . LEU B 2 91 ? 22.243 27.460 148.812 1.00 39.12 91 LEU X CA 1
ATOM 2129 C C . LEU B 2 91 ? 22.349 28.911 148.309 1.00 38.91 91 LEU X C 1
ATOM 2130 O O . LEU B 2 91 ? 22.152 29.856 149.071 1.00 38.73 91 LEU X O 1
ATOM 2135 N N . GLU B 2 92 ? 22.698 29.069 147.032 1.00 38.81 92 GLU X N 1
ATOM 2136 C CA . GLU B 2 92 ? 23.027 30.379 146.461 1.00 38.77 92 GLU X CA 1
ATOM 2137 C C . GLU B 2 92 ? 21.793 31.194 146.097 1.00 38.47 92 GLU X C 1
ATOM 2138 O O . GLU B 2 92 ? 21.877 32.402 145.851 1.00 38.99 92 GLU X O 1
ATOM 2144 N N . VAL B 2 93 ? 20.648 30.529 146.067 1.00 37.65 93 VAL X N 1
ATOM 2145 C CA . VAL B 2 93 ? 19.425 31.149 145.601 1.00 36.77 93 VAL X CA 1
ATOM 2146 C C . VAL B 2 93 ? 18.778 31.971 146.724 1.00 36.43 93 VAL X C 1
ATOM 2147 O O . VAL B 2 93 ? 18.167 33.013 146.468 1.00 36.40 93 VAL X O 1
ATOM 2151 N N . VAL B 2 94 ? 18.964 31.521 147.964 1.00 35.89 94 VAL X N 1
ATOM 2152 C CA . VAL B 2 94 ? 18.314 32.121 149.130 1.00 35.35 94 VAL X CA 1
ATOM 2153 C C . VAL B 2 94 ? 18.663 33.593 149.359 1.00 35.11 94 VAL X C 1
ATOM 2154 O O . VAL B 2 94 ? 17.799 34.381 149.743 1.00 35.04 94 VAL X O 1
ATOM 2158 N N . ASN B 2 95 ? 19.919 33.958 149.118 1.00 34.93 95 ASN X N 1
ATOM 2159 C CA . ASN B 2 95 ? 20.374 35.339 149.287 1.00 34.66 95 ASN X CA 1
ATOM 2160 C C . ASN B 2 95 ? 19.594 36.315 148.417 1.00 34.27 95 ASN X C 1
ATOM 2161 O O . ASN B 2 95 ? 19.198 37.386 148.877 1.00 34.19 95 ASN X O 1
ATOM 2166 N N . TYR B 2 96 ? 19.369 35.919 147.166 1.00 33.98 96 TYR X N 1
ATOM 2167 C CA . TYR B 2 96 ? 18.588 36.696 146.212 1.00 33.77 96 TYR X CA 1
ATOM 2168 C C . TYR B 2 96 ? 17.119 36.730 146.607 1.00 33.57 96 TYR X C 1
ATOM 2169 O O . TYR B 2 96 ? 16.444 37.738 146.405 1.00 33.56 96 TYR X O 1
ATOM 2178 N N . ARG B 2 97 ? 16.632 35.620 147.159 1.00 33.34 97 ARG X N 1
ATOM 2179 C CA . ARG B 2 97 ? 15.259 35.525 147.640 1.00 33.22 97 ARG X CA 1
ATOM 2180 C C . ARG B 2 97 ? 15.050 36.426 148.854 1.00 33.09 97 ARG X C 1
ATOM 2181 O O . ARG B 2 97 ? 14.020 37.090 148.960 1.00 33.01 97 ARG X O 1
ATOM 2189 N N . ALA B 2 98 ? 16.038 36.452 149.751 1.00 32.92 98 ALA X N 1
ATOM 2190 C CA . ALA B 2 98 ? 16.042 37.370 150.894 1.00 32.89 98 ALA X CA 1
ATOM 2191 C C . ALA B 2 98 ? 15.893 38.827 150.452 1.00 32.68 98 ALA X C 1
ATOM 2192 O O . ALA B 2 98 ? 15.118 39.578 151.044 1.00 32.58 98 ALA X O 1
ATOM 2194 N N . LYS B 2 99 ? 16.628 39.210 149.406 1.00 32.63 99 LYS X N 1
ATOM 2195 C CA . LYS B 2 99 ? 16.540 40.555 148.834 1.00 32.54 99 LYS X CA 1
ATOM 2196 C C . LYS B 2 99 ? 15.184 40.795 148.178 1.00 32.31 99 LYS X C 1
ATOM 2197 O O . LYS B 2 99 ? 14.554 41.832 148.403 1.00 32.50 99 LYS X O 1
ATOM 2203 N N . TYR B 2 100 ? 14.752 39.831 147.368 1.00 31.94 100 TYR X N 1
ATOM 2204 C CA . TYR B 2 100 ? 13.434 39.849 146.744 1.00 31.59 100 TYR X CA 1
ATOM 2205 C C . TYR B 2 100 ? 12.341 40.086 147.785 1.00 31.37 100 TYR X C 1
ATOM 2206 O O . TYR B 2 100 ? 11.431 40.884 147.556 1.00 31.29 100 TYR X O 1
ATOM 2215 N N . TYR B 2 101 ? 12.451 39.405 148.925 1.00 31.30 101 TYR X N 1
ATOM 2216 C CA . TYR B 2 101 ? 11.502 39.555 150.033 1.00 31.42 101 TYR X CA 1
ATOM 2217 C C . TYR B 2 101 ? 11.577 40.931 150.682 1.00 31.51 101 TYR X C 1
ATOM 2218 O O . TYR B 2 101 ? 10.545 41.547 150.956 1.00 31.72 101 TYR X O 1
ATOM 2227 N N . GLU B 2 102 ? 12.800 41.400 150.924 1.00 31.68 102 GLU X N 1
ATOM 2228 C CA . GLU B 2 102 ? 13.038 42.732 151.478 1.00 32.07 102 GLU X CA 1
ATOM 2229 C C 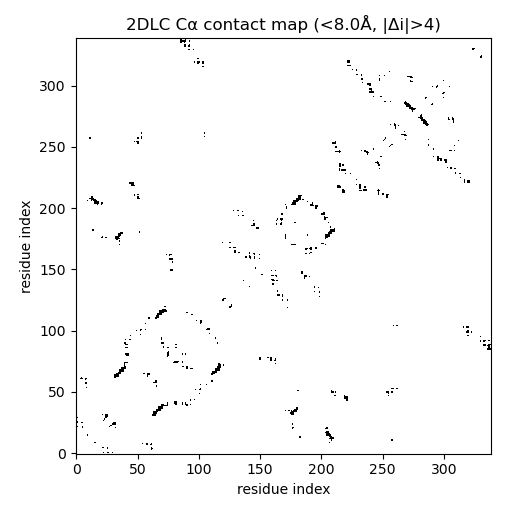. GLU B 2 102 ? 12.382 43.821 150.637 1.00 31.92 102 GLU X C 1
ATOM 2230 O O . GLU B 2 102 ? 11.716 44.705 151.172 1.00 31.97 102 GLU X O 1
ATOM 2236 N N . LEU B 2 103 ? 12.564 43.746 149.322 1.00 31.81 103 LEU X N 1
ATOM 2237 C CA . LEU B 2 103 ? 12.020 44.758 148.420 1.00 31.70 103 LEU X CA 1
ATOM 2238 C C . LEU B 2 103 ? 10.515 44.608 148.197 1.00 31.83 103 LEU X C 1
ATOM 2239 O O . LEU B 2 103 ? 9.819 45.605 148.019 1.00 31.83 103 LEU X O 1
ATOM 2244 N N . THR B 2 104 ? 10.014 43.371 148.228 1.00 32.07 104 THR X N 1
ATOM 2245 C CA . THR B 2 104 ? 8.570 43.121 148.167 1.00 32.29 104 THR X CA 1
ATOM 2246 C C . THR B 2 104 ? 7.867 43.755 149.371 1.00 32.30 104 THR X C 1
ATOM 2247 O O . THR B 2 104 ? 6.897 44.506 149.213 1.00 32.20 104 THR X O 1
ATOM 2251 N N . ILE B 2 105 ? 8.378 43.458 150.565 1.00 32.46 105 ILE X N 1
ATOM 2252 C CA . ILE B 2 105 ? 7.841 44.003 151.815 1.00 32.68 105 ILE X CA 1
ATOM 2253 C C . ILE B 2 105 ? 7.813 45.531 151.817 1.00 32.63 105 ILE X C 1
ATOM 2254 O O . ILE B 2 105 ? 6.815 46.141 152.212 1.00 32.85 105 ILE X O 1
ATOM 2259 N N . LYS B 2 106 ? 8.907 46.139 151.366 1.00 32.64 106 LYS X N 1
ATOM 2260 C CA . LYS B 2 106 ? 9.014 47.593 151.317 1.00 32.63 106 LYS X CA 1
ATOM 2261 C C . LYS B 2 106 ? 8.048 48.203 150.297 1.00 32.52 106 LYS X C 1
ATOM 2262 O O . LYS B 2 106 ? 7.508 49.287 150.525 1.00 32.77 106 LYS X O 1
ATOM 2268 N N . ALA B 2 107 ? 7.825 47.499 149.187 1.00 32.26 107 ALA X N 1
ATOM 2269 C CA . ALA B 2 107 ? 6.872 47.940 148.167 1.00 32.20 107 ALA X CA 1
ATOM 2270 C C . ALA B 2 107 ? 5.419 47.893 148.660 1.00 32.16 107 ALA X C 1
ATOM 2271 O O . ALA B 2 107 ? 4.667 48.839 148.419 1.00 32.30 107 ALA X O 1
ATOM 2273 N N . ILE B 2 108 ? 5.036 46.814 149.350 1.00 31.89 108 ILE X N 1
ATOM 2274 C CA . ILE B 2 108 ? 3.695 46.710 149.933 1.00 32.00 108 ILE X CA 1
ATOM 2275 C C . ILE B 2 108 ? 3.435 47.891 150.866 1.00 32.14 108 ILE X C 1
ATOM 2276 O O . ILE B 2 108 ? 2.453 48.616 150.706 1.00 32.18 108 ILE X O 1
ATOM 2281 N N . LEU B 2 109 ? 4.328 48.073 151.835 1.00 32.24 109 LEU X N 1
ATOM 2282 C CA . LEU B 2 109 ? 4.162 49.094 152.861 1.00 32.33 109 LEU X CA 1
ATOM 2283 C C . LEU B 2 109 ? 4.129 50.499 152.279 1.00 32.68 109 LEU X C 1
ATOM 2284 O O . LEU B 2 109 ? 3.364 51.348 152.750 1.00 32.78 109 LEU X O 1
ATOM 2289 N N . ARG B 2 110 ? 4.943 50.739 151.252 1.00 32.84 110 ARG X N 1
ATOM 2290 C CA . ARG B 2 110 ? 4.912 52.015 150.543 1.00 32.92 110 ARG X CA 1
ATOM 2291 C C . ARG B 2 110 ? 3.634 52.153 149.713 1.00 32.90 110 ARG X C 1
ATOM 2292 O O . ARG B 2 110 ? 3.105 53.255 149.565 1.00 32.87 110 ARG X O 1
ATOM 2300 N N . SER B 2 111 ? 3.135 51.031 149.191 1.00 32.99 111 SER X N 1
ATOM 2301 C CA . SER B 2 111 ? 1.901 51.026 148.395 1.00 33.10 111 SER X CA 1
ATOM 2302 C C . SER B 2 111 ? 0.654 51.357 149.223 1.00 33.13 111 SER X C 1
ATOM 2303 O O . SER B 2 111 ? -0.366 51.768 148.675 1.00 33.29 111 SER X O 1
ATOM 2306 N N . ILE B 2 112 ? 0.743 51.154 150.535 1.00 33.14 112 ILE X N 1
ATOM 2307 C CA . ILE B 2 112 ? -0.347 51.482 151.452 1.00 33.00 112 ILE X CA 1
ATOM 2308 C C . ILE B 2 112 ? 0.056 52.628 152.381 1.00 33.00 112 ILE X C 1
ATOM 2309 O O . ILE B 2 112 ? -0.488 52.780 153.474 1.00 32.83 112 ILE X O 1
ATOM 2314 N N . ASN B 2 113 ? 1.024 53.419 151.922 1.00 33.28 113 ASN X N 1
ATOM 2315 C CA . ASN B 2 113 ? 1.418 54.685 152.551 1.00 33.91 113 ASN X CA 1
ATOM 2316 C C . ASN B 2 113 ? 1.890 54.584 154.004 1.00 33.91 113 ASN X C 1
ATOM 2317 O O . ASN B 2 113 ? 1.467 55.354 154.870 1.00 33.95 113 ASN X O 1
ATOM 2322 N N . VAL B 2 114 ? 2.780 53.627 154.246 1.00 33.98 114 VAL X N 1
ATOM 2323 C CA . VAL B 2 114 ? 3.399 53.441 155.549 1.00 34.10 114 VAL X CA 1
ATOM 2324 C C . VAL B 2 114 ? 4.861 53.872 155.457 1.00 34.39 114 VAL X C 1
ATOM 2325 O O . VAL B 2 114 ? 5.608 53.344 154.627 1.00 34.60 114 VAL X O 1
ATOM 2329 N N . PRO B 2 115 ? 5.266 54.826 156.297 1.00 34.54 115 PRO X N 1
ATOM 2330 C CA . PRO B 2 115 ? 6.67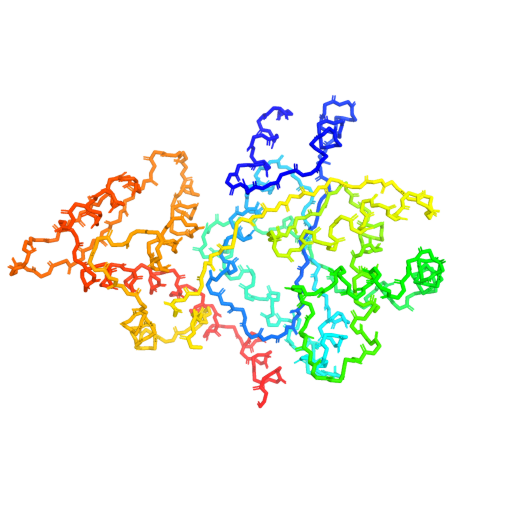2 55.243 156.377 1.00 34.61 115 PRO X CA 1
ATOM 2331 C C . PRO B 2 115 ? 7.528 54.140 156.984 1.00 34.76 115 PRO X C 1
ATOM 2332 O O . PRO B 2 115 ? 7.221 53.650 158.073 1.00 35.09 115 PRO X O 1
ATOM 2336 N N . ILE B 2 116 ? 8.588 53.758 156.277 1.00 34.78 116 ILE X N 1
ATOM 2337 C CA . ILE B 2 116 ? 9.370 52.571 156.619 1.00 34.63 116 ILE X CA 1
ATOM 2338 C C . ILE B 2 116 ? 10.784 52.853 157.144 1.00 34.78 116 ILE X C 1
ATOM 2339 O O . ILE B 2 116 ? 11.575 51.921 157.337 1.00 34.83 116 ILE X O 1
ATOM 2344 N N . GLU B 2 117 ? 11.087 54.128 157.389 1.00 34.78 117 GLU X N 1
ATOM 2345 C CA . GLU B 2 117 ? 12.407 54.564 157.857 1.00 34.94 117 GLU X CA 1
ATOM 2346 C C . GLU B 2 117 ? 12.881 53.830 159.117 1.00 34.75 117 GLU X C 1
ATOM 2347 O O . GLU B 2 117 ? 14.032 53.408 159.195 1.00 34.74 117 GLU X O 1
ATOM 2353 N N . LYS B 2 118 ? 11.982 53.673 160.088 1.00 34.74 118 LYS X N 1
ATOM 2354 C CA . LYS B 2 118 ? 12.302 53.053 161.377 1.00 34.62 118 LYS X CA 1
ATOM 2355 C C . LYS B 2 118 ? 12.164 51.531 161.379 1.00 34.72 118 LYS X C 1
ATOM 2356 O O . LYS B 2 118 ? 12.300 50.898 162.428 1.00 34.79 118 LYS X O 1
ATOM 2362 N N . LEU B 2 119 ? 11.882 50.945 160.218 1.00 34.70 119 LEU X N 1
ATOM 2363 C CA . LEU B 2 119 ? 11.746 49.494 160.106 1.00 34.75 119 LEU X CA 1
ATOM 2364 C C . LEU B 2 119 ? 13.117 48.834 159.955 1.00 34.72 119 LEU X C 1
ATOM 2365 O O . LEU B 2 119 ? 13.863 49.143 159.027 1.00 34.90 119 LEU X O 1
ATOM 2370 N N . LYS B 2 120 ? 13.444 47.935 160.879 1.00 34.69 120 LYS X N 1
ATOM 2371 C CA . LYS B 2 120 ? 14.734 47.250 160.866 1.00 34.69 120 LYS X CA 1
ATOM 2372 C C . LYS B 2 120 ? 14.649 45.929 160.114 1.00 34.41 120 LYS X C 1
ATOM 2373 O O . LYS B 2 120 ? 13.679 45.184 160.256 1.00 34.44 120 LYS X O 1
ATOM 2379 N N . PHE B 2 121 ? 15.666 45.646 159.311 1.00 34.12 121 PHE X N 1
ATOM 2380 C CA . PHE B 2 121 ? 15.762 44.365 158.619 1.00 33.92 121 PHE X CA 1
ATOM 2381 C C . PHE B 2 121 ? 17.005 43.633 159.094 1.00 33.92 121 PHE X C 1
ATOM 2382 O O . PHE B 2 121 ? 18.104 44.190 159.090 1.00 34.19 121 PHE X O 1
ATOM 2390 N N . VAL B 2 122 ? 16.819 42.393 159.534 1.00 33.90 122 VAL X N 1
ATOM 2391 C CA . VAL B 2 122 ? 17.931 41.543 159.941 1.00 33.60 122 VAL X CA 1
ATOM 2392 C C . VAL B 2 122 ? 17.879 40.252 159.131 1.00 33.52 122 VAL X C 1
ATOM 2393 O O . VAL B 2 122 ? 16.811 39.655 158.956 1.00 33.57 122 VAL X O 1
ATOM 2397 N N . VAL B 2 123 ? 19.039 39.850 158.620 1.00 33.37 123 VAL X N 1
ATOM 2398 C CA . VAL B 2 123 ? 19.210 38.583 157.920 1.00 32.81 123 VAL X CA 1
ATOM 2399 C C . VAL B 2 123 ? 19.643 37.548 158.959 1.00 32.79 123 VAL X C 1
ATOM 2400 O O . VAL B 2 123 ? 20.649 37.732 159.655 1.00 32.74 123 VAL X O 1
ATOM 2404 N N . GLY B 2 124 ? 18.867 36.472 159.068 1.00 32.56 124 GLY X N 1
ATOM 2405 C CA . GLY B 2 124 ? 19.070 35.457 160.085 1.00 32.38 124 GLY X CA 1
ATOM 2406 C C . GLY B 2 124 ? 20.481 34.908 160.200 1.00 32.46 124 GLY X C 1
ATOM 2407 O O . GLY B 2 124 ? 20.974 34.729 161.312 1.00 32.75 124 GLY X O 1
ATOM 2408 N N . SER B 2 125 ? 21.136 34.654 159.067 1.00 32.20 125 SER X N 1
ATOM 2409 C CA . SER B 2 125 ? 22.494 34.101 159.068 1.00 31.85 125 SER X CA 1
ATOM 2410 C C . SER B 2 125 ? 23.559 35.016 159.683 1.00 32.01 125 SER X C 1
ATOM 2411 O O . SER B 2 125 ? 24.683 34.574 159.939 1.00 32.16 125 SER X O 1
ATOM 2414 N N . SER B 2 126 ? 23.204 36.277 159.928 1.00 31.97 126 SER X N 1
ATOM 2415 C CA . SER B 2 126 ? 24.149 37.255 160.477 1.00 31.80 126 SER X CA 1
ATOM 2416 C C . SER B 2 126 ? 24.419 37.046 161.970 1.00 31.68 126 SER X C 1
ATOM 2417 O O . SER B 2 126 ? 25.358 37.633 162.517 1.00 31.53 126 SER X O 1
ATOM 2420 N N . TYR B 2 127 ? 23.585 36.236 162.623 1.00 31.34 127 TYR X N 1
ATOM 2421 C CA . TYR B 2 127 ? 23.814 35.860 164.021 1.00 31.50 127 TYR X CA 1
ATOM 2422 C C . TYR B 2 127 ? 23.582 34.372 164.288 1.00 31.47 127 TYR X C 1
ATOM 2423 O O . TYR B 2 127 ? 24.049 33.840 165.295 1.00 31.62 127 TYR X O 1
ATOM 2432 N N . GLN B 2 128 ? 22.869 33.705 163.385 1.00 31.38 128 GLN X N 1
ATOM 2433 C CA . GLN B 2 128 ? 22.517 32.301 163.575 1.00 31.60 128 GLN X CA 1
ATOM 2434 C C . GLN B 2 128 ? 23.685 31.321 163.396 1.00 31.71 128 GLN X C 1
ATOM 2435 O O . GLN B 2 128 ? 23.551 30.147 163.714 1.00 31.80 128 GLN X O 1
ATOM 2441 N N . LEU B 2 129 ? 24.823 31.808 162.903 1.00 31.73 129 LEU X N 1
ATOM 2442 C CA . LEU B 2 129 ? 26.025 30.983 162.764 1.00 31.76 129 LEU X CA 1
ATOM 2443 C C . LEU B 2 129 ? 27.119 31.300 163.793 1.00 31.66 129 LEU X C 1
ATOM 2444 O O . LEU B 2 129 ? 28.195 30.698 163.753 1.00 32.41 129 LEU X O 1
ATOM 2449 N N . THR B 2 130 ? 26.843 32.224 164.711 1.00 31.00 130 THR X N 1
ATOM 2450 C CA . THR B 2 130 ? 27.757 32.521 165.814 1.00 30.57 130 THR X CA 1
ATOM 2451 C C . THR B 2 130 ? 27.776 31.385 166.856 1.00 30.51 130 THR X C 1
ATOM 2452 O O . THR B 2 130 ? 26.801 30.638 166.977 1.00 30.50 130 THR X O 1
ATOM 2456 N N . PRO B 2 131 ? 28.882 31.247 167.594 1.00 30.40 131 PRO X N 1
ATOM 2457 C CA . PRO B 2 131 ? 29.015 30.199 168.622 1.00 30.25 131 PRO X CA 1
ATOM 2458 C C . PRO B 2 131 ? 27.956 30.214 169.740 1.00 30.31 131 PRO X C 1
ATOM 2459 O O . PRO B 2 131 ? 27.496 29.143 170.149 1.00 30.04 131 PRO X O 1
ATOM 2463 N N . ASP B 2 132 ? 27.579 31.397 170.225 1.00 30.58 132 ASP X N 1
ATOM 2464 C CA . ASP B 2 132 ? 26.570 31.523 171.278 1.00 30.68 132 ASP X CA 1
ATOM 2465 C C . ASP B 2 132 ? 25.227 30.938 170.833 1.00 30.67 132 ASP X C 1
ATOM 2466 O O . ASP B 2 132 ? 24.559 30.237 171.601 1.00 30.51 132 ASP X O 1
ATOM 2471 N N . TYR B 2 133 ? 24.841 31.233 169.592 1.00 30.68 133 TYR X N 1
ATOM 2472 C CA . TYR B 2 133 ? 23.622 30.677 168.995 1.00 30.69 133 TYR X CA 1
ATOM 2473 C C . TYR B 2 133 ? 23.687 29.150 168.863 1.00 30.37 133 TYR X C 1
ATOM 2474 O O . TYR B 2 133 ? 22.758 28.452 169.271 1.00 30.40 133 TYR X O 1
ATOM 2483 N N . THR B 2 134 ? 24.790 28.643 168.311 1.00 30.04 134 THR X N 1
ATOM 2484 C CA . THR B 2 134 ? 24.978 27.199 168.139 1.00 29.86 134 THR X CA 1
ATOM 2485 C C . THR B 2 134 ? 24.895 26.474 169.474 1.00 30.07 134 THR X C 1
ATOM 2486 O O . THR B 2 134 ? 24.199 25.464 169.591 1.00 30.37 134 THR X O 1
ATOM 2490 N N . MET B 2 135 ? 25.603 27.002 170.473 1.00 30.06 135 MET X N 1
ATOM 2491 C CA . MET B 2 135 ? 25.541 26.487 171.839 1.00 30.02 135 MET X CA 1
ATOM 2492 C C . MET B 2 135 ? 24.097 26.427 172.356 1.00 30.02 135 MET X C 1
ATOM 2493 O O . MET B 2 135 ? 23.697 25.443 172.967 1.00 29.85 135 MET X O 1
ATOM 2498 N N . ASP B 2 136 ? 23.319 27.479 172.098 1.00 30.15 136 ASP X N 1
ATOM 2499 C CA . ASP B 2 136 ? 21.916 27.502 172.495 1.00 30.18 136 ASP X CA 1
ATOM 2500 C 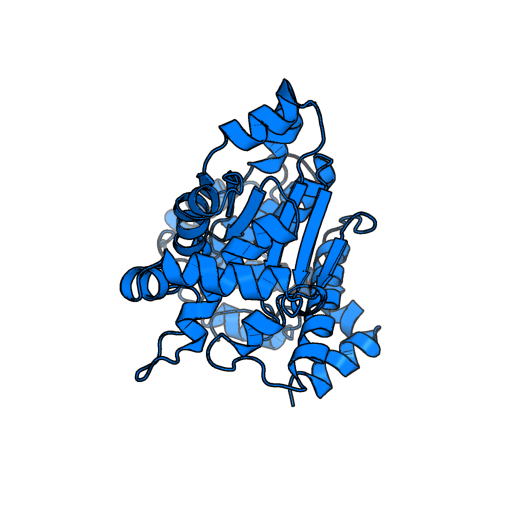C . ASP B 2 136 ? 21.028 26.539 171.696 1.00 30.02 136 ASP X C 1
ATOM 2501 O O . ASP B 2 136 ? 20.022 26.051 172.226 1.00 29.76 136 ASP X O 1
ATOM 2506 N N . ILE B 2 137 ? 21.392 26.245 170.445 1.00 29.80 137 ILE X N 1
ATOM 2507 C CA . ILE B 2 137 ? 20.697 25.173 169.717 1.00 29.84 137 ILE X CA 1
ATOM 2508 C C . ILE B 2 137 ? 20.890 23.863 170.482 1.00 29.52 137 ILE X C 1
ATOM 2509 O O . ILE B 2 137 ? 19.922 23.130 170.717 1.00 29.22 137 ILE X O 1
ATOM 2514 N N . PHE B 2 138 ? 22.134 23.594 170.889 1.00 29.23 138 PHE X N 1
ATOM 2515 C CA . PHE B 2 138 ? 22.464 22.378 171.637 1.00 29.18 138 PHE X CA 1
ATOM 2516 C C . PHE B 2 138 ? 21.710 22.322 172.973 1.00 29.11 138 PHE X C 1
ATOM 2517 O O . PHE B 2 138 ? 21.136 21.291 173.326 1.00 28.67 138 PHE X O 1
ATOM 2525 N N . ARG B 2 139 ? 21.693 23.442 173.692 1.00 29.07 139 ARG X N 1
ATOM 2526 C CA . ARG B 2 139 ? 20.977 23.524 174.967 1.00 29.33 139 ARG X CA 1
ATOM 2527 C C . ARG B 2 139 ? 19.479 23.245 174.833 1.00 28.97 139 ARG X C 1
ATOM 2528 O O . ARG B 2 139 ? 18.931 22.449 175.598 1.00 28.80 139 ARG X O 1
ATOM 2536 N N . LEU B 2 140 ? 18.834 23.893 173.863 1.00 28.75 140 LEU X N 1
ATOM 2537 C CA . LEU B 2 140 ? 17.420 23.666 173.579 1.00 28.72 140 LEU X CA 1
ATOM 2538 C C . LEU B 2 140 ? 17.136 22.237 173.115 1.00 28.34 140 LEU X C 1
ATOM 2539 O O . LEU B 2 140 ? 16.133 21.649 173.514 1.00 28.19 140 LEU X O 1
ATOM 2544 N N . SER B 2 141 ? 18.019 21.686 172.281 1.00 28.20 141 SER X N 1
ATOM 2545 C CA . SER B 2 141 ? 17.862 20.315 171.775 1.00 28.37 141 SER X CA 1
ATOM 2546 C C . SER B 2 141 ? 17.920 19.299 172.912 1.00 28.86 141 SER X C 1
ATOM 2547 O O . SER B 2 141 ? 17.429 18.167 172.794 1.00 28.41 141 SER X O 1
ATOM 2550 N N . ASN B 2 142 ? 18.532 19.722 174.011 1.00 29.32 142 ASN X N 1
ATOM 2551 C CA . ASN B 2 142 ? 18.624 18.910 175.205 1.00 30.57 142 ASN X CA 1
ATOM 2552 C C . ASN B 2 142 ? 17.351 18.982 176.049 1.00 30.60 142 ASN X C 1
ATOM 2553 O O . ASN B 2 142 ? 17.098 18.118 176.880 1.00 30.58 142 ASN X O 1
ATOM 2558 N N . ILE B 2 143 ? 16.541 20.006 175.798 1.00 30.69 143 ILE X N 1
ATOM 2559 C CA . ILE B 2 143 ? 15.319 20.247 176.556 1.00 30.92 143 ILE X CA 1
ATOM 2560 C C . ILE B 2 143 ? 14.043 19.899 175.774 1.00 30.41 143 ILE X C 1
ATOM 2561 O O . ILE B 2 143 ? 13.025 19.563 176.372 1.00 30.26 143 ILE X O 1
ATOM 2566 N N . VAL B 2 144 ? 14.116 19.945 174.445 1.00 30.05 144 VAL X N 1
ATOM 2567 C CA . VAL B 2 144 ? 12.964 19.647 173.591 1.00 29.34 144 VAL X CA 1
ATOM 2568 C C . VAL B 2 144 ? 13.025 18.227 173.030 1.00 29.10 144 VAL X C 1
ATOM 2569 O O . VAL B 2 144 ? 13.972 17.856 172.331 1.00 29.07 144 VAL X O 1
ATOM 2573 N N . SER B 2 145 ? 11.998 17.443 173.334 1.00 28.65 145 SER X N 1
ATOM 2574 C CA . SER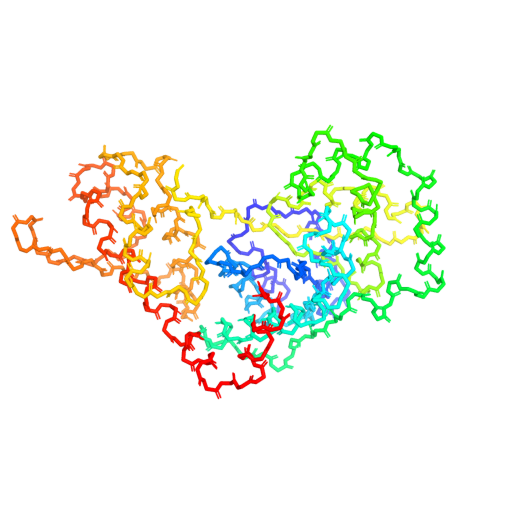 B 2 145 ? 11.868 16.099 172.791 1.00 28.41 145 SER X CA 1
ATOM 2575 C C . SER B 2 145 ? 11.765 16.093 171.264 1.00 28.33 145 SER X C 1
ATOM 2576 O O . SER B 2 145 ? 11.328 17.076 170.650 1.00 28.07 145 SER X O 1
ATOM 2579 N N . GLN B 2 146 ? 12.162 14.974 170.666 1.00 28.30 146 GLN X N 1
ATOM 2580 C CA . GLN B 2 146 ? 11.962 14.732 169.236 1.00 28.75 146 GLN X CA 1
ATOM 2581 C C . GLN B 2 146 ? 10.484 14.885 168.842 1.00 28.91 146 GLN X C 1
ATOM 2582 O O . GLN B 2 146 ? 10.168 15.526 167.842 1.00 28.75 146 GLN X O 1
ATOM 2588 N N . ASN B 2 147 ? 9.595 14.326 169.661 1.00 29.32 147 ASN X N 1
ATOM 2589 C CA . ASN B 2 147 ? 8.150 14.446 169.460 1.00 30.22 147 ASN X CA 1
ATOM 2590 C C . ASN B 2 147 ? 7.606 15.886 169.549 1.00 30.03 147 ASN X C 1
ATOM 2591 O O . ASN B 2 147 ? 6.723 16.253 168.778 1.00 29.86 147 ASN X O 1
ATOM 2596 N N . ASP B 2 148 ? 8.147 16.696 170.460 1.00 30.02 148 ASP X N 1
ATOM 2597 C CA . ASP B 2 148 ? 7.722 18.094 170.595 1.00 30.40 148 ASP X CA 1
ATOM 2598 C C . ASP B 2 148 ? 8.194 18.999 169.457 1.00 30.67 148 ASP X C 1
ATOM 2599 O O . ASP B 2 148 ? 7.462 19.894 169.025 1.00 30.92 148 ASP X O 1
ATOM 2604 N N . ALA B 2 149 ? 9.419 18.782 168.987 1.00 30.88 149 ALA X N 1
ATOM 2605 C CA . ALA B 2 149 ? 9.948 19.543 167.861 1.00 31.18 149 ALA X CA 1
ATOM 2606 C C . ALA B 2 149 ? 9.179 19.220 166.573 1.00 31.48 149 ALA X C 1
ATOM 2607 O O . ALA B 2 149 ? 8.960 20.098 165.740 1.00 31.17 149 ALA X O 1
ATOM 2609 N N . LYS B 2 150 ? 8.775 17.960 166.420 1.00 31.97 150 LYS X N 1
ATOM 2610 C CA . LYS B 2 150 ? 8.003 17.544 165.255 1.00 32.74 150 LYS X CA 1
ATOM 2611 C C . LYS B 2 150 ? 6.621 18.184 165.278 1.00 32.99 150 LYS X C 1
ATOM 2612 O O . LYS B 2 150 ? 6.230 18.850 164.322 1.00 33.03 150 LYS X O 1
ATOM 2618 N N . ARG B 2 151 ? 5.903 18.004 166.387 1.00 33.42 151 ARG X N 1
ATOM 2619 C CA . ARG B 2 151 ? 4.591 18.627 166.571 1.00 33.75 151 ARG X CA 1
ATOM 2620 C C . ARG B 2 151 ? 4.617 20.155 166.434 1.00 33.71 151 ARG X C 1
ATOM 2621 O O . ARG B 2 151 ? 3.770 20.723 165.745 1.00 33.89 151 ARG X O 1
ATOM 2629 N N . ALA B 2 152 ? 5.591 20.813 167.061 1.00 33.94 152 ALA X N 1
ATOM 2630 C CA . ALA B 2 152 ? 5.687 22.280 166.994 1.00 34.39 152 ALA X CA 1
ATOM 2631 C C . ALA B 2 152 ? 5.774 22.843 165.573 1.00 34.73 152 ALA X C 1
ATOM 2632 O O . ALA B 2 152 ? 5.215 23.912 165.289 1.00 35.13 152 ALA X O 1
ATOM 2634 N N . GLY B 2 153 ? 6.467 22.144 164.681 1.00 34.80 153 GLY X N 1
ATOM 2635 C CA . GLY B 2 153 ? 6.577 22.612 163.307 1.00 35.29 153 GLY X CA 1
ATOM 2636 C C . GLY B 2 153 ? 5.579 22.041 162.308 1.00 35.45 153 GLY X C 1
ATOM 2637 O O . GLY B 2 153 ? 5.703 22.296 161.110 1.00 35.71 153 GLY X O 1
ATOM 2638 N N . ALA B 2 154 ? 4.585 21.296 162.790 1.00 35.65 154 ALA X N 1
ATOM 2639 C CA . ALA B 2 154 ? 3.673 20.536 161.924 1.00 36.17 154 ALA X CA 1
ATOM 2640 C C . ALA B 2 154 ? 2.880 21.347 160.888 1.00 36.48 154 ALA X C 1
ATOM 2641 O O . ALA B 2 154 ? 2.670 20.878 159.775 1.00 36.77 154 ALA X O 1
ATOM 2643 N N . ASP B 2 155 ? 2.433 22.546 161.253 1.00 37.03 155 ASP X N 1
ATOM 2644 C CA . ASP B 2 155 ? 1.654 23.387 160.339 1.00 37.33 155 ASP X CA 1
ATOM 2645 C C . ASP B 2 155 ? 2.480 24.476 159.649 1.00 37.22 155 ASP X C 1
ATOM 2646 O O . ASP B 2 155 ? 1.930 25.328 158.948 1.00 37.46 155 ASP X O 1
ATOM 2651 N N . VAL B 2 156 ? 3.795 24.458 159.845 1.00 37.18 156 VAL X N 1
ATOM 2652 C CA . VAL B 2 156 ? 4.667 25.488 159.266 1.00 36.94 156 VAL X CA 1
ATOM 2653 C C . VAL B 2 156 ? 5.699 24.858 158.328 1.00 37.13 156 VAL X C 1
ATOM 2654 O O . VAL B 2 156 ? 5.841 25.267 157.168 1.00 37.18 156 VAL X O 1
ATOM 2658 N N . VAL B 2 157 ? 6.421 23.873 158.853 1.00 36.83 157 VAL X N 1
ATOM 2659 C CA . VAL B 2 157 ? 7.367 23.102 158.072 1.00 36.76 157 VAL X CA 1
ATOM 2660 C C . VAL B 2 157 ? 6.556 22.159 157.179 1.00 36.78 157 VAL X C 1
ATOM 2661 O O . VAL B 2 157 ? 5.567 21.560 157.624 1.00 36.69 157 VAL X O 1
ATOM 2665 N N . LYS B 2 158 ? 6.954 22.067 155.914 1.00 36.65 158 LYS X N 1
ATOM 2666 C CA . LYS B 2 158 ? 6.312 21.166 154.968 1.00 36.39 158 LYS X CA 1
ATOM 2667 C C . LYS B 2 158 ? 6.406 19.736 155.485 1.00 36.28 158 LYS X C 1
ATOM 2668 O O . LYS B 2 158 ? 7.489 19.270 155.854 1.00 36.42 158 LYS X O 1
ATOM 2674 N N . GLN B 2 159 ? 5.265 19.054 155.527 1.00 35.92 159 GLN X N 1
ATOM 2675 C CA . GLN B 2 159 ? 5.210 17.669 155.972 1.00 35.50 159 GLN X CA 1
ATOM 2676 C C . GLN B 2 159 ? 5.373 16.766 154.762 1.00 35.49 159 GLN X C 1
ATOM 2677 O O . GLN B 2 159 ? 4.568 16.819 153.829 1.00 35.79 159 GLN X O 1
ATOM 2683 N N . VAL B 2 160 ? 6.425 15.951 154.777 1.00 35.11 160 VAL X N 1
ATOM 2684 C CA . VAL B 2 160 ? 6.737 15.067 153.660 1.00 34.74 160 VAL X CA 1
ATOM 2685 C C . VAL B 2 160 ? 6.745 13.608 154.115 1.00 34.83 160 VAL X C 1
ATOM 2686 O O . VAL B 2 160 ? 6.788 13.331 155.318 1.00 35.03 160 VAL X O 1
ATOM 2690 N N . ALA B 2 161 ? 6.691 12.687 153.152 1.00 34.53 161 ALA X N 1
ATOM 2691 C CA . ALA B 2 161 ? 6.670 11.253 153.438 1.00 34.42 161 ALA X CA 1
ATOM 2692 C C . ALA B 2 161 ? 7.884 10.796 154.250 1.00 34.31 161 ALA X C 1
ATOM 2693 O O . ALA B 2 161 ? 7.773 9.906 155.099 1.00 34.45 161 ALA X O 1
ATOM 2695 N N . ASN B 2 162 ? 9.034 11.409 153.980 1.00 33.99 162 ASN X N 1
ATOM 2696 C CA . ASN B 2 162 ? 10.285 11.054 154.647 1.00 33.66 162 ASN X CA 1
ATOM 2697 C C . ASN B 2 162 ? 10.968 12.303 155.239 1.00 33.17 162 ASN X C 1
ATOM 2698 O O . ASN B 2 162 ? 11.889 12.865 154.631 1.00 33.06 162 ASN X O 1
ATOM 2703 N N . PRO B 2 163 ? 10.502 12.723 156.423 1.00 32.58 163 PRO X N 1
ATOM 2704 C CA . PRO B 2 163 ? 10.886 14.007 157.031 1.00 32.02 163 PRO X CA 1
ATOM 2705 C C . PRO B 2 163 ? 12.371 14.122 157.379 1.00 31.71 163 PRO X C 1
ATOM 2706 O O . PRO B 2 163 ? 12.989 13.171 157.866 1.00 31.78 163 PRO X O 1
ATOM 2710 N N . LEU B 2 164 ? 12.927 15.302 157.139 1.00 31.19 164 LEU X N 1
ATOM 2711 C CA . LEU B 2 164 ? 14.350 15.538 157.336 1.00 30.74 164 LEU X CA 1
ATOM 2712 C C . LEU B 2 164 ? 14.622 16.158 158.690 1.00 30.42 164 LEU X C 1
ATOM 2713 O O . LEU B 2 164 ? 13.769 16.874 159.238 1.00 30.84 164 LEU X O 1
ATOM 2718 N N . LEU B 2 165 ? 15.809 15.882 159.229 1.00 29.78 165 LEU X N 1
ATOM 2719 C CA . LEU B 2 165 ? 16.202 16.413 160.535 1.00 29.13 165 LEU X CA 1
ATOM 2720 C C . LEU B 2 165 ? 16.089 17.925 160.589 1.00 28.67 165 LEU X C 1
ATOM 2721 O O . LEU B 2 165 ? 15.725 18.476 161.620 1.00 28.54 165 LEU X O 1
ATOM 2726 N N . SER B 2 166 ? 16.385 18.588 159.473 1.00 28.63 166 SER X N 1
ATOM 2727 C CA . SER B 2 166 ? 16.265 20.053 159.373 1.00 28.51 166 SER X CA 1
ATOM 2728 C C . SER B 2 166 ? 14.918 20.590 159.866 1.00 28.15 166 SER X C 1
ATOM 2729 O O . SER B 2 166 ? 14.860 21.666 160.462 1.00 28.16 166 SER X O 1
ATOM 2732 N N . GLY B 2 167 ? 13.853 19.820 159.637 1.00 28.08 167 GLY X N 1
ATOM 2733 C CA . GLY B 2 167 ? 12.504 20.191 160.043 1.00 27.98 167 GLY X CA 1
ATOM 2734 C C . GLY B 2 167 ? 12.319 20.300 161.546 1.00 28.16 167 GLY X C 1
ATOM 2735 O O . GLY B 2 167 ? 11.470 21.064 162.018 1.00 28.08 167 GLY X O 1
ATOM 2736 N N . LEU B 2 168 ? 13.131 19.552 162.292 1.00 27.98 168 LEU X N 1
ATOM 2737 C CA . LEU B 2 168 ? 13.089 19.552 163.749 1.00 28.18 168 LEU X CA 1
ATOM 2738 C C . LEU B 2 168 ? 13.913 20.693 164.360 1.00 28.47 168 LEU X C 1
ATOM 2739 O O . LEU B 2 168 ? 13.608 21.171 165.456 1.00 28.40 168 LEU X O 1
ATOM 2744 N N . ILE B 2 169 ? 14.944 21.131 163.643 1.00 28.50 169 ILE X N 1
ATOM 2745 C CA . ILE B 2 169 ? 15.805 22.221 164.100 1.00 28.80 169 ILE X CA 1
ATOM 2746 C C . ILE B 2 169 ? 15.122 23.567 163.877 1.00 28.94 169 ILE X C 1
ATOM 2747 O O . ILE B 2 169 ? 15.211 24.477 164.704 1.00 29.29 169 ILE X O 1
ATOM 2752 N N . TYR B 2 170 ? 14.416 23.668 162.758 1.00 29.11 170 TYR X N 1
ATOM 2753 C CA . TYR B 2 170 ? 13.648 24.852 162.381 1.00 28.76 170 TYR X CA 1
ATOM 2754 C C . TYR B 2 170 ? 12.906 25.568 163.547 1.00 28.87 170 TYR X C 1
ATOM 2755 O O . TYR B 2 170 ? 13.211 26.738 163.817 1.00 28.88 170 TYR X O 1
ATOM 2764 N N . PRO B 2 171 ? 11.968 24.901 164.245 1.00 28.71 171 PRO X N 1
ATOM 2765 C CA . PRO B 2 171 ? 11.222 25.552 165.338 1.00 28.38 171 PRO X CA 1
ATOM 2766 C C . PRO B 2 171 ? 12.071 25.958 166.542 1.00 28.59 171 PRO X C 1
ATOM 2767 O O . PRO B 2 171 ? 11.732 26.962 167.173 1.00 28.47 171 PRO X O 1
ATOM 2771 N N . LEU B 2 172 ? 13.135 25.210 166.856 1.00 28.73 172 LEU X N 1
ATOM 2772 C CA . LEU B 2 172 ? 14.032 25.578 167.961 1.00 29.05 172 LEU X CA 1
ATOM 2773 C C . LEU B 2 172 ? 14.710 26.910 167.650 1.00 29.09 172 LEU X C 1
ATOM 2774 O O . LEU B 2 172 ? 14.763 27.809 168.489 1.00 29.09 172 LEU X O 1
ATOM 2779 N N . MET B 2 173 ? 15.224 27.015 166.431 1.00 29.08 173 MET X N 1
ATOM 2780 C CA . MET B 2 173 ? 15.856 28.236 165.962 1.00 29.75 173 MET X CA 1
ATOM 2781 C C . MET B 2 173 ? 14.901 29.437 165.964 1.00 29.98 173 MET X C 1
ATOM 2782 O O . MET B 2 173 ? 15.309 30.552 166.315 1.00 30.24 173 MET X O 1
ATOM 2787 N N . GLN B 2 174 ? 13.641 29.215 165.592 1.00 30.05 174 GLN X N 1
ATOM 2788 C CA . GLN B 2 174 ? 12.652 30.301 165.608 1.00 30.50 174 GLN X CA 1
ATOM 2789 C C . GLN B 2 174 ? 12.406 30.817 167.041 1.00 30.56 174 GLN X C 1
ATOM 2790 O O . GLN B 2 174 ? 12.202 32.008 167.243 1.00 30.26 174 GLN X O 1
ATOM 2796 N N . ALA B 2 175 ? 12.455 29.912 168.020 1.00 30.96 175 ALA X N 1
ATOM 2797 C CA . ALA B 2 175 ? 12.336 30.271 169.435 1.00 31.48 175 ALA X CA 1
ATOM 2798 C C . ALA B 2 175 ? 13.546 31.051 169.944 1.00 31.84 175 ALA X C 1
ATOM 2799 O O . ALA B 2 175 ? 13.398 32.021 170.679 1.00 32.44 175 ALA X O 1
ATOM 2801 N N . LEU B 2 176 ? 14.740 30.629 169.555 1.00 32.27 176 LEU X N 1
ATOM 2802 C CA . LEU B 2 176 ? 15.962 31.281 170.013 1.00 32.64 176 LEU X CA 1
ATOM 2803 C C . LEU B 2 176 ? 16.095 32.687 169.438 1.00 32.81 176 LEU X C 1
ATOM 2804 O O . LEU B 2 176 ? 16.659 33.583 170.082 1.00 33.23 176 LEU X O 1
ATOM 2809 N N . ASP B 2 177 ? 15.563 32.877 168.233 1.00 32.75 177 ASP X N 1
ATOM 2810 C CA . ASP B 2 177 ? 15.620 34.168 167.557 1.00 32.56 177 ASP X CA 1
ATOM 2811 C C . ASP B 2 177 ? 15.024 35.280 168.421 1.00 32.59 177 ASP X C 1
ATOM 2812 O O . ASP B 2 177 ? 15.567 36.385 168.461 1.00 32.74 177 ASP X O 1
ATOM 2817 N N . GLU B 2 178 ? 13.929 34.976 169.123 1.00 32.32 178 GLU X N 1
ATOM 2818 C CA . GLU B 2 178 ? 13.312 35.908 170.076 1.00 32.36 178 GLU X CA 1
ATOM 2819 C C . GLU B 2 178 ? 14.345 36.472 171.051 1.00 32.55 178 GLU X C 1
ATOM 2820 O O . GLU B 2 178 ? 14.398 37.680 171.277 1.00 32.39 178 GLU X O 1
ATOM 2826 N N . GLN B 2 179 ? 15.161 35.583 171.620 1.00 32.66 179 GLN X N 1
ATOM 2827 C CA . GLN B 2 179 ? 16.205 35.976 172.562 1.00 32.88 179 GLN X CA 1
ATOM 2828 C C . GLN B 2 179 ? 17.333 36.748 171.878 1.00 32.68 179 GLN X C 1
ATOM 2829 O O . GLN B 2 179 ? 17.758 37.800 172.362 1.00 32.80 179 GLN X O 1
ATOM 2835 N N . PHE B 2 180 ? 17.814 36.218 170.758 1.00 32.39 180 PHE X N 1
ATOM 2836 C CA . PHE B 2 180 ? 18.941 36.816 170.053 1.00 32.08 180 PHE X CA 1
ATOM 2837 C C . PHE B 2 180 ? 18.597 38.144 169.381 1.00 32.07 180 PHE X C 1
ATOM 2838 O O . PHE B 2 180 ? 19.464 39.006 169.239 1.00 32.19 180 PHE X O 1
ATOM 2846 N N . LEU B 2 181 ? 17.333 38.312 168.999 1.00 31.97 181 LEU X N 1
ATOM 2847 C CA . LEU B 2 181 ? 16.844 39.602 168.516 1.00 31.96 181 LEU X CA 1
ATOM 2848 C C . LEU B 2 181 ? 16.514 40.575 169.654 1.00 31.94 181 LEU X C 1
ATOM 2849 O O . LEU B 2 181 ? 16.283 41.759 169.404 1.00 32.34 181 LEU X O 1
ATOM 2854 N N . ASP B 2 182 ? 16.506 40.082 170.891 1.00 31.88 182 ASP X N 1
ATOM 2855 C CA . ASP B 2 182 ? 16.331 40.931 172.074 1.00 32.17 182 ASP X CA 1
ATOM 2856 C C . ASP B 2 182 ? 14.987 41.672 172.036 1.00 32.01 182 ASP X C 1
ATOM 2857 O O . ASP B 2 182 ? 14.933 42.902 172.122 1.00 31.95 182 ASP X O 1
ATOM 2862 N N . VAL B 2 183 ? 13.909 40.907 171.886 1.00 31.59 183 VAL X N 1
ATOM 2863 C CA . VAL B 2 183 ? 12.568 41.467 171.790 1.00 31.24 183 VAL X CA 1
ATOM 2864 C C . VAL B 2 183 ? 11.742 41.118 173.020 1.00 31.26 183 VAL X C 1
ATOM 2865 O O . VAL B 2 183 ? 12.126 40.253 173.812 1.00 31.22 183 VAL X O 1
ATOM 2869 N N . ASP B 2 184 ? 10.612 41.800 173.177 1.00 31.10 184 ASP X N 1
ATOM 2870 C CA . ASP B 2 184 ? 9.636 41.449 174.202 1.00 31.28 184 ASP X CA 1
ATOM 2871 C C . ASP B 2 184 ? 8.546 40.555 173.627 1.00 31.27 184 ASP X C 1
ATOM 2872 O O . ASP B 2 184 ? 7.769 39.954 174.367 1.00 31.51 184 ASP X O 1
ATOM 2877 N N . CYS B 2 185 ? 8.504 40.460 172.303 1.00 31.25 185 CYS X N 1
ATOM 2878 C CA . CYS B 2 185 ? 7.308 40.006 171.616 1.00 31.43 185 CYS X CA 1
ATOM 2879 C C . CYS B 2 185 ? 7.602 39.527 170.192 1.00 31.21 185 CYS X C 1
ATOM 2880 O O . CYS B 2 185 ? 8.431 40.111 169.490 1.00 31.02 185 CYS X O 1
ATOM 2883 N N . GLN B 2 186 ? 6.928 38.455 169.778 1.00 31.20 186 GLN X N 1
ATOM 2884 C CA . GLN B 2 186 ? 6.965 38.023 168.383 1.00 31.06 186 GLN X CA 1
ATOM 2885 C C . GLN B 2 186 ? 5.582 38.058 167.749 1.00 31.03 186 GLN X C 1
ATOM 2886 O O . GLN B 2 186 ? 4.602 37.581 168.332 1.00 30.94 186 GLN X O 1
ATOM 2892 N N . PHE B 2 187 ? 5.520 38.634 166.551 1.00 30.85 187 PHE X N 1
ATOM 2893 C CA . PHE B 2 187 ? 4.299 38.674 165.766 1.00 30.50 187 PHE X CA 1
ATOM 2894 C C . PHE B 2 187 ? 4.384 37.721 164.567 1.00 30.58 187 PHE X C 1
ATOM 2895 O O . PHE B 2 187 ? 5.402 37.675 163.861 1.00 30.27 187 PHE X O 1
ATOM 2903 N N . GLY B 2 188 ? 3.306 36.968 164.357 1.00 30.42 188 GLY X N 1
ATOM 2904 C CA . GLY B 2 188 ? 3.123 36.153 163.164 1.00 30.55 188 GLY X CA 1
ATOM 2905 C C . GLY B 2 188 ? 1.667 35.732 163.009 1.00 30.76 188 GLY X C 1
ATOM 2906 O O . GLY B 2 188 ? 0.804 36.159 163.778 1.00 30.37 188 GLY X O 1
ATOM 2907 N N . GLY B 2 189 ? 1.381 34.893 162.016 1.00 30.99 189 GLY X N 1
ATOM 2908 C CA . GLY B 2 189 ? 0.023 34.399 161.821 1.00 31.42 189 GLY X CA 1
ATOM 2909 C C . GLY B 2 189 ? -0.362 33.380 162.874 1.00 31.65 189 GLY X C 1
ATOM 2910 O O . GLY B 2 189 ? 0.488 32.925 163.640 1.00 32.03 189 GLY X O 1
ATOM 2911 N N . VAL B 2 190 ? -1.638 33.016 162.921 1.00 31.98 190 VAL X N 1
ATOM 2912 C CA . VAL B 2 190 ? -2.072 31.944 163.816 1.00 32.40 190 VAL X CA 1
ATOM 2913 C C . VAL B 2 190 ? -1.467 30.596 163.433 1.00 32.64 190 VAL X C 1
ATOM 2914 O O . VAL B 2 190 ? -1.432 29.677 164.260 1.00 32.90 190 VAL X O 1
ATOM 2918 N N . ASP B 2 191 ? -0.954 30.481 162.208 1.00 32.53 191 ASP X N 1
ATOM 2919 C CA . ASP B 2 191 ? -0.265 29.249 161.825 1.00 32.77 191 ASP X CA 1
ATOM 2920 C C . ASP B 2 191 ? 1.095 29.070 162.522 1.00 33.00 191 ASP X C 1
ATOM 2921 O O . ASP B 2 191 ? 1.687 27.994 162.443 1.00 33.33 191 ASP X O 1
ATOM 2926 N N . GLN B 2 192 ? 1.561 30.103 163.230 1.00 33.00 192 GLN X N 1
ATOM 2927 C CA . GLN B 2 192 ? 2.807 30.022 164.008 1.00 33.17 192 GLN X CA 1
ATOM 2928 C C . GLN B 2 192 ? 2.594 29.602 165.468 1.00 33.25 192 GLN X C 1
ATOM 2929 O O . GLN B 2 192 ? 3.563 29.428 166.202 1.00 33.71 192 GLN X O 1
ATOM 2935 N N . ARG B 2 193 ? 1.339 29.431 165.883 1.00 33.39 193 ARG X N 1
ATOM 2936 C CA . ARG B 2 193 ? 0.994 29.213 167.300 1.00 33.29 193 ARG X CA 1
ATOM 2937 C C . ARG B 2 193 ? 1.794 28.118 168.002 1.00 33.25 193 ARG X C 1
ATOM 2938 O O . ARG B 2 193 ? 2.207 28.283 169.150 1.00 33.05 193 ARG X O 1
ATOM 2946 N N . LYS B 2 194 ? 2.002 27.002 167.312 1.00 33.46 194 LYS X N 1
ATOM 2947 C CA . LYS B 2 194 ? 2.660 25.844 167.915 1.00 33.61 194 LYS X CA 1
ATOM 2948 C C . LYS B 2 194 ? 4.124 26.126 168.196 1.00 33.36 194 LYS X C 1
ATOM 2949 O O . LYS B 2 194 ? 4.660 25.689 169.213 1.00 33.42 194 LYS X O 1
ATOM 2955 N N . ILE B 2 195 ? 4.762 26.879 167.304 1.00 33.19 195 ILE X N 1
ATOM 2956 C CA . ILE B 2 195 ? 6.140 27.312 167.515 1.00 32.92 195 ILE X CA 1
ATOM 2957 C C . ILE B 2 195 ? 6.204 28.379 168.616 1.00 32.63 195 ILE X C 1
ATOM 2958 O O . ILE B 2 195 ? 7.063 28.328 169.505 1.00 32.68 195 ILE X O 1
ATOM 2963 N N . PHE B 2 196 ? 5.282 29.333 168.549 1.00 32.25 196 PHE X N 1
ATOM 2964 C CA . PHE B 2 196 ? 5.134 30.367 169.570 1.00 32.02 196 PHE X CA 1
ATOM 2965 C C . PHE B 2 196 ? 5.015 29.785 170.976 1.00 31.91 196 PHE X C 1
ATOM 2966 O O . PHE B 2 196 ? 5.698 30.239 171.901 1.00 31.96 196 PHE X O 1
ATOM 2974 N N . VAL B 2 197 ? 4.162 28.774 171.128 1.00 31.66 197 VAL X N 1
ATOM 2975 C CA . VAL B 2 197 ? 3.981 28.106 172.410 1.00 31.81 197 VAL X CA 1
ATOM 2976 C C . VAL B 2 197 ? 5.248 27.350 172.845 1.00 32.09 197 VAL X C 1
ATOM 2977 O O . VAL B 2 197 ? 5.617 27.389 174.025 1.00 32.27 197 VAL X O 1
ATOM 2981 N N . LEU B 2 198 ? 5.921 26.692 171.900 1.00 32.14 198 LEU X N 1
ATOM 2982 C CA . LEU B 2 198 ? 7.211 26.058 172.173 1.00 32.63 198 LEU X CA 1
ATOM 2983 C C . LEU B 2 198 ? 8.221 27.066 172.741 1.00 32.82 198 LEU X C 1
ATOM 2984 O O . LEU B 2 198 ? 8.950 26.754 173.684 1.00 32.75 198 LEU X O 1
ATOM 2989 N N . ALA B 2 199 ? 8.241 28.271 172.168 1.00 32.75 199 ALA X N 1
ATOM 2990 C CA . ALA B 2 199 ? 9.116 29.343 172.635 1.00 32.94 199 ALA X CA 1
ATOM 2991 C C . ALA B 2 199 ? 8.776 29.779 174.061 1.00 33.11 199 ALA X C 1
ATOM 2992 O O . ALA B 2 199 ? 9.673 29.992 174.879 1.00 33.13 199 ALA X O 1
ATOM 2994 N N . GLU B 2 200 ? 7.481 29.897 174.351 1.00 33.22 200 GLU X N 1
ATOM 2995 C CA . GLU B 2 200 ? 7.018 30.304 175.677 1.00 33.34 200 GLU X CA 1
ATOM 2996 C C . GLU B 2 200 ? 7.345 29.255 176.734 1.00 33.57 200 GLU X C 1
ATOM 2997 O O . GLU B 2 200 ? 7.708 29.589 177.854 1.00 33.70 200 GLU X O 1
ATOM 3003 N N . GLU B 2 201 ? 7.229 27.986 176.357 1.00 33.93 201 GLU X N 1
ATOM 3004 C CA . GLU B 2 201 ? 7.421 26.884 177.287 1.00 34.30 201 GLU X CA 1
ATOM 3005 C C . GLU B 2 201 ? 8.893 26.575 177.553 1.00 34.14 201 GLU X C 1
ATOM 3006 O O . GLU B 2 201 ? 9.223 26.028 178.596 1.00 34.39 201 GLU X O 1
ATOM 3012 N N . ASN B 2 202 ? 9.776 26.936 176.622 1.00 33.81 202 ASN X N 1
ATOM 3013 C CA . ASN B 2 202 ? 11.147 26.433 176.665 1.00 33.31 202 ASN X CA 1
ATOM 3014 C C . ASN B 2 202 ? 12.262 27.459 176.888 1.00 33.41 202 ASN X C 1
ATOM 3015 O O . ASN B 2 202 ? 13.314 27.111 177.435 1.00 33.33 202 ASN X O 1
ATOM 3020 N N . LEU B 2 203 ? 12.032 28.709 176.484 1.00 33.13 203 LEU X N 1
ATOM 3021 C CA . LEU B 2 203 ? 13.028 29.764 176.666 1.00 33.17 203 LEU X CA 1
ATOM 3022 C C . LEU B 2 203 ? 13.399 30.043 178.138 1.00 33.29 203 LEU X C 1
ATOM 3023 O O . LEU B 2 203 ? 14.582 30.250 178.422 1.00 33.03 203 LEU X O 1
ATOM 3028 N N . PRO B 2 204 ? 12.425 30.065 179.064 1.00 33.37 204 PRO X N 1
ATOM 3029 C CA . PRO B 2 204 ? 12.739 30.183 180.503 1.00 33.63 204 PRO X CA 1
ATOM 3030 C C . PRO B 2 204 ? 13.666 29.083 181.048 1.00 33.76 204 PRO X C 1
ATOM 3031 O O . PRO B 2 204 ? 14.461 29.368 181.944 1.00 33.51 204 PRO X O 1
ATOM 3035 N N . SER B 2 205 ? 13.576 27.867 180.505 1.00 34.09 205 SER X N 1
ATOM 3036 C CA . SER B 2 205 ? 14.495 26.777 180.877 1.00 34.40 205 SER X CA 1
ATOM 3037 C C . SER B 2 205 ? 15.954 27.099 180.554 1.00 34.36 205 SER X C 1
ATOM 3038 O O . SER B 2 205 ? 16.862 26.583 181.211 1.00 34.55 205 SER X O 1
ATOM 3041 N N . LEU B 2 206 ? 16.170 27.945 179.547 1.00 34.28 206 LEU X N 1
ATOM 3042 C CA . LEU B 2 206 ? 17.517 28.327 179.115 1.00 34.30 206 LEU X CA 1
ATOM 3043 C C . LEU B 2 206 ? 18.086 29.521 179.889 1.00 34.35 206 LEU X C 1
ATOM 3044 O O . LEU B 2 206 ? 19.269 29.844 179.762 1.00 34.43 206 LEU X O 1
ATOM 3049 N N . GLY B 2 207 ? 17.239 30.161 180.691 1.00 34.32 207 GLY X N 1
ATOM 3050 C CA . GLY B 2 207 ? 17.606 31.365 181.414 1.00 34.24 207 GLY X CA 1
ATOM 3051 C C . GLY B 2 207 ? 17.058 32.631 180.773 1.00 34.31 207 GLY X C 1
ATOM 3052 O O . GLY B 2 207 ? 17.285 33.728 181.278 1.00 34.33 207 GLY X O 1
ATOM 3053 N N . TYR B 2 208 ? 16.333 32.478 179.667 1.00 34.18 208 TYR X N 1
ATOM 3054 C CA . TYR B 2 208 ? 15.818 33.617 178.909 1.00 34.30 208 TYR X CA 1
ATOM 3055 C C . TYR B 2 208 ? 14.363 33.911 179.254 1.00 34.38 208 TYR X C 1
ATOM 3056 O O . TYR B 2 208 ? 13.616 33.014 179.636 1.00 34.55 208 TYR X O 1
ATOM 3065 N N . LYS B 2 209 ? 13.955 35.167 179.118 1.00 34.63 209 LYS X N 1
ATOM 3066 C CA . LYS B 2 209 ? 12.593 35.546 179.494 1.00 34.86 209 LYS X CA 1
ATOM 3067 C C . LYS B 2 209 ? 11.546 35.030 178.504 1.00 34.93 209 LYS X C 1
ATOM 3068 O O . LYS B 2 209 ? 11.844 34.789 177.322 1.00 34.73 209 LYS X O 1
ATOM 3074 N N . LYS B 2 210 ? 10.340 34.813 179.024 1.00 34.81 210 LYS X N 1
ATOM 3075 C CA . LYS B 2 210 ? 9.175 34.503 178.210 1.00 35.17 210 LYS X CA 1
ATOM 3076 C C . LYS B 2 210 ? 8.806 35.753 177.415 1.00 34.85 210 LYS X C 1
ATOM 3077 O O . LYS B 2 210 ? 8.926 36.877 177.917 1.00 34.98 210 LYS X O 1
ATOM 3083 N N . ARG B 2 211 ? 8.375 35.550 176.174 1.00 34.42 211 ARG X N 1
ATOM 3084 C CA . ARG B 2 211 ? 7.938 36.640 175.307 1.00 34.00 211 ARG X CA 1
ATOM 3085 C C . ARG B 2 211 ? 6.446 36.525 175.025 1.00 33.80 211 ARG X C 1
ATOM 3086 O O . ARG B 2 211 ? 5.888 35.425 175.017 1.00 33.82 211 ARG X O 1
ATOM 3094 N N . ALA B 2 212 ? 5.800 37.667 174.810 1.00 33.43 212 ALA X N 1
ATOM 3095 C CA . ALA B 2 212 ? 4.398 37.690 174.405 1.00 32.8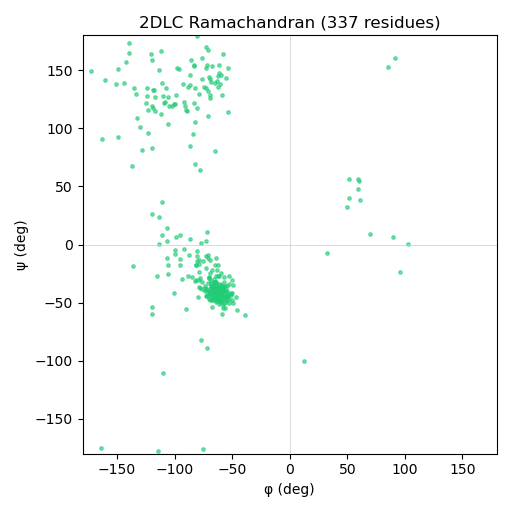9 212 ALA X CA 1
ATOM 3096 C C . ALA B 2 212 ? 4.291 37.328 172.934 1.00 32.56 212 ALA X C 1
ATOM 3097 O O . ALA B 2 212 ? 5.274 37.421 172.189 1.00 32.48 212 ALA X O 1
ATOM 3099 N N . HIS B 2 213 ? 3.100 36.914 172.515 1.00 32.21 213 HIS X N 1
ATOM 3100 C CA . HIS B 2 213 ? 2.886 36.546 171.120 1.00 31.68 213 HIS X CA 1
ATOM 3101 C C . HIS B 2 213 ? 1.614 37.137 170.528 1.00 31.38 213 HIS X C 1
ATOM 3102 O O . HIS B 2 213 ? 0.534 37.044 171.108 1.00 31.32 213 HIS X O 1
ATOM 3109 N N . LEU B 2 214 ? 1.779 37.770 169.373 1.00 31.06 214 LEU X N 1
ATOM 3110 C CA . LEU B 2 214 ? 0.682 38.361 168.627 1.00 30.35 214 LEU X CA 1
ATOM 3111 C C . LEU B 2 214 ? 0.439 37.558 167.356 1.00 30.60 214 LEU X C 1
ATOM 3112 O O . LEU B 2 214 ? 1.366 37.310 166.578 1.00 30.63 214 LEU X O 1
ATOM 3117 N N . MET B 2 215 ? -0.811 37.152 167.151 1.00 30.72 215 MET X N 1
ATOM 3118 C CA . MET B 2 215 ? -1.167 36.338 165.991 1.00 30.72 215 MET X CA 1
ATOM 3119 C C . MET B 2 215 ? -2.289 36.930 165.127 1.00 30.49 215 MET X C 1
ATOM 3120 O O . MET B 2 215 ? -3.393 37.182 165.609 1.00 30.40 215 MET X O 1
ATOM 3125 N N . ASN B 2 216 ? -1.990 37.154 163.851 1.00 30.46 216 ASN X N 1
ATOM 3126 C CA . ASN B 2 216 ? -3.007 37.606 162.907 1.00 30.64 216 ASN X CA 1
ATOM 3127 C C . ASN B 2 216 ? -3.819 36.426 162.372 1.00 30.94 216 ASN X C 1
ATOM 3128 O O . ASN B 2 216 ? -3.327 35.294 162.356 1.00 30.76 216 ASN X O 1
ATOM 3133 N N . PRO B 2 217 ? -5.062 36.676 161.957 1.00 31.26 217 PRO X N 1
ATOM 3134 C CA . PRO B 2 217 ? -5.865 35.642 161.292 1.00 31.53 217 PRO X CA 1
ATOM 3135 C C . PRO B 2 217 ? -5.282 35.301 159.926 1.00 31.77 217 PRO X C 1
ATOM 3136 O O . PRO B 2 217 ? -4.596 36.136 159.331 1.00 31.56 217 PRO X O 1
ATOM 3140 N N . MET B 2 218 ? -5.534 34.087 159.448 1.00 32.12 218 MET X N 1
ATOM 3141 C CA . MET B 2 218 ? -5.091 33.703 158.110 1.00 32.80 218 MET X CA 1
ATOM 3142 C C . MET B 2 218 ? -6.169 34.082 157.105 1.00 33.16 218 MET X C 1
ATOM 3143 O O . MET B 2 218 ? -7.351 33.869 157.359 1.00 33.48 218 MET X O 1
ATOM 3148 N N . VAL B 2 219 ? -5.770 34.662 155.978 1.00 33.54 219 VAL X N 1
ATOM 3149 C CA . VAL B 2 219 ? -6.686 34.776 154.852 1.00 34.20 219 VAL X CA 1
ATOM 3150 C C . VAL B 2 219 ? -6.697 33.433 154.114 1.00 34.48 219 VAL X C 1
ATOM 3151 O O . VAL B 2 219 ? -5.664 32.988 153.613 1.00 34.59 219 VAL X O 1
ATOM 3155 N N . PRO B 2 220 ? -7.862 32.784 154.086 1.00 34.80 220 PRO X N 1
ATOM 3156 C CA . PRO B 2 220 ? -8.024 31.463 153.459 1.00 35.13 220 PRO X CA 1
ATOM 3157 C C . PRO B 2 220 ? -7.646 31.436 151.981 1.00 35.45 220 PRO X C 1
ATOM 3158 O O . PRO B 2 220 ? -7.533 32.487 151.354 1.00 35.51 220 PRO X O 1
ATOM 3162 N N . GLY B 2 221 ? -7.451 30.234 151.441 1.00 35.92 221 GLY X N 1
ATOM 3163 C CA . GLY B 2 221 ? -7.214 30.058 150.020 1.00 36.36 221 GLY X CA 1
ATOM 3164 C C . GLY B 2 221 ? -8.481 30.327 149.232 1.00 36.91 221 GLY X C 1
ATOM 3165 O O . GLY B 2 221 ? -9.573 30.419 149.806 1.00 37.05 221 GLY X O 1
ATOM 3166 N N . LEU B 2 222 ? -8.336 30.460 147.917 1.00 37.35 222 LEU X N 1
ATOM 3167 C CA . LEU B 2 222 ? -9.474 30.714 147.034 1.00 37.55 222 LEU X CA 1
ATOM 3168 C C . LEU B 2 222 ? -10.235 29.434 146.703 1.00 37.86 222 LEU X C 1
ATOM 3169 O O . LEU B 2 222 ? -11.447 29.468 146.476 1.00 38.25 222 LEU X O 1
ATOM 3174 N N . ALA B 2 223 ? -9.516 28.314 146.671 1.00 38.13 223 ALA X N 1
ATOM 3175 C CA . ALA B 2 223 ? -10.091 27.016 146.326 1.00 38.52 223 ALA X CA 1
ATOM 3176 C C . ALA B 2 223 ? -10.896 26.423 147.488 1.00 38.80 223 ALA X C 1
ATOM 3177 O O . ALA B 2 223 ? -10.568 25.372 148.051 1.00 39.10 223 ALA X O 1
ATOM 3179 N N . ASN B 2 234 ? -2.128 28.181 142.805 1.00 40.65 234 ASN X N 1
ATOM 3180 C CA . ASN B 2 234 ? -3.396 28.468 142.065 1.00 40.72 234 ASN X CA 1
ATOM 3181 C C . ASN B 2 234 ? -4.536 28.925 142.984 1.00 40.58 234 ASN X C 1
ATOM 3182 O O . ASN B 2 234 ? -5.603 29.322 142.511 1.00 40.75 234 ASN X O 1
ATOM 3187 N N . SER B 2 235 ? -4.308 28.861 144.295 1.00 40.31 235 SER X N 1
ATOM 3188 C CA . SER B 2 235 ? -5.293 29.314 145.281 1.00 39.88 235 SER X CA 1
ATOM 3189 C C . SER B 2 235 ? -4.814 30.545 146.053 1.00 39.43 235 SER X C 1
ATOM 3190 O O . SER B 2 235 ? -5.514 31.047 146.937 1.00 39.50 235 SER X O 1
ATOM 3193 N N . LYS B 2 236 ? -3.615 31.016 145.718 1.00 38.81 236 LYS X N 1
ATOM 3194 C CA . LYS B 2 236 ? -3.116 32.306 146.197 1.00 38.11 236 LYS X CA 1
ATOM 3195 C C . LYS B 2 236 ? -2.837 33.237 145.009 1.00 37.11 236 LYS X C 1
ATOM 3196 O O . LYS B 2 236 ? -2.666 32.778 143.877 1.00 36.83 236 LYS X O 1
ATOM 3202 N N . ILE B 2 237 ? -2.800 34.539 145.269 1.00 36.12 237 ILE X N 1
ATOM 3203 C CA . ILE B 2 237 ? -2.475 35.517 144.235 1.00 35.09 237 ILE X CA 1
ATOM 3204 C C . ILE B 2 237 ? -1.097 36.106 144.512 1.00 34.70 237 ILE X C 1
ATOM 3205 O O . ILE B 2 237 ? -0.860 36.665 145.585 1.00 34.54 237 ILE X O 1
ATOM 3210 N N . ASP B 2 238 ? -0.193 35.965 143.544 1.00 34.19 238 ASP X N 1
ATOM 3211 C CA . ASP B 2 238 ? 1.139 36.561 143.617 1.00 33.87 238 ASP X CA 1
ATOM 3212 C C . ASP B 2 238 ? 1.046 38.081 143.734 1.00 33.69 238 ASP X C 1
ATOM 3213 O O . ASP B 2 238 ? 0.152 38.699 143.153 1.00 33.49 238 ASP X O 1
ATOM 3218 N N . LEU B 2 239 ? 1.975 38.679 144.476 1.00 33.45 239 LEU X N 1
ATOM 3219 C CA . LEU B 2 239 ? 1.966 40.130 144.683 1.00 33.32 239 LEU X CA 1
ATOM 3220 C C . LEU B 2 239 ? 2.338 40.908 143.425 1.00 33.35 239 LEU X C 1
ATOM 3221 O O . LEU B 2 239 ? 2.165 42.125 143.373 1.00 33.57 239 LEU X O 1
ATOM 3226 N N . LEU B 2 240 ? 2.839 40.194 142.415 1.00 33.33 240 LEU X N 1
ATOM 3227 C CA . LEU B 2 240 ? 3.109 40.770 141.094 1.00 33.14 240 LEU X CA 1
ATOM 3228 C C . LEU B 2 240 ? 2.294 40.065 140.006 1.00 33.25 240 LEU X C 1
ATOM 3229 O O . LEU B 2 240 ? 2.694 40.041 138.840 1.00 33.13 240 LEU X O 1
ATOM 3234 N N . GLU B 2 241 ? 1.155 39.489 140.394 1.00 33.34 241 GLU X N 1
ATOM 3235 C CA . GLU B 2 241 ? 0.271 38.795 139.456 1.00 33.38 241 GLU X CA 1
ATOM 3236 C C . GLU B 2 241 ? -0.231 39.753 138.382 1.00 33.53 241 GLU X C 1
ATOM 3237 O O . GLU B 2 241 ? -0.567 40.899 138.679 1.00 33.63 241 GLU X O 1
ATOM 3243 N N . GLU B 2 242 ? -0.261 39.281 137.138 1.00 33.58 242 GLU X N 1
ATOM 3244 C CA . GLU B 2 242 ? -0.778 40.064 136.020 1.00 33.68 242 GLU X CA 1
ATOM 3245 C C . GLU B 2 242 ? -2.290 40.204 136.167 1.00 33.44 242 GLU X C 1
ATOM 3246 O O . GLU B 2 242 ? -2.945 39.279 136.652 1.00 33.45 242 GLU X O 1
ATOM 3252 N N . PRO B 2 243 ? -2.838 41.357 135.777 1.00 33.23 243 PRO X N 1
ATOM 3253 C CA . PRO B 2 243 ? -4.287 41.597 135.834 1.00 33.26 243 PRO X CA 1
ATOM 3254 C C . PRO B 2 243 ? -5.122 40.449 135.270 1.00 33.20 243 PRO X C 1
ATOM 3255 O O . PRO B 2 243 ? -6.108 40.063 135.896 1.00 33.15 243 PRO X O 1
ATOM 3259 N N . LYS B 2 244 ? -4.724 39.917 134.116 1.00 33.25 244 LYS X N 1
ATOM 3260 C CA . LYS B 2 244 ? -5.446 38.816 133.486 1.00 33.36 244 LYS X CA 1
ATOM 3261 C C . LYS B 2 244 ? -5.306 37.500 134.263 1.00 33.32 244 LYS X C 1
ATOM 3262 O O . LYS B 2 244 ? -6.198 36.649 134.208 1.00 33.44 244 LYS X O 1
ATOM 3268 N N . GLN B 2 245 ? -4.197 37.340 134.985 1.00 33.02 245 GLN X N 1
ATOM 3269 C CA . GLN B 2 245 ? -4.008 36.172 135.836 1.00 32.88 245 GLN X CA 1
ATOM 3270 C C . GLN B 2 245 ? -4.774 36.324 137.151 1.00 32.63 245 GLN X C 1
ATOM 3271 O O . GLN B 2 245 ? -5.213 35.334 137.733 1.00 32.45 245 GLN X O 1
ATOM 3277 N N . VAL B 2 246 ? -4.934 37.567 137.606 1.00 32.46 246 VAL X N 1
ATOM 3278 C CA . VAL B 2 246 ? -5.778 37.872 138.763 1.00 32.32 246 VAL X CA 1
ATOM 3279 C C . VAL B 2 246 ? -7.224 37.532 138.408 1.00 32.47 246 VAL X C 1
ATOM 3280 O O . VAL B 2 246 ? -7.936 36.913 139.194 1.00 32.44 246 VAL X O 1
ATOM 3284 N N . LYS B 2 247 ? -7.635 37.927 137.207 1.00 32.88 247 LYS X N 1
ATOM 3285 C CA . LYS B 2 247 ? -8.960 37.607 136.681 1.00 33.31 247 LYS X CA 1
ATOM 3286 C C . LYS B 2 247 ? -9.250 36.105 136.753 1.00 33.32 247 LYS X C 1
ATOM 3287 O O . LYS B 2 247 ? -10.290 35.695 137.274 1.00 33.30 247 LYS X O 1
ATOM 3293 N N . LYS B 2 248 ? -8.316 35.301 136.246 1.00 33.40 248 LYS X N 1
ATOM 3294 C CA . LYS B 2 248 ? -8.492 33.856 136.154 1.00 33.52 248 LYS X CA 1
ATOM 3295 C C . LYS B 2 248 ? -8.585 33.192 137.524 1.00 33.48 248 LYS X C 1
ATOM 3296 O O . LYS B 2 248 ? -9.458 32.354 137.753 1.00 33.58 248 LYS X O 1
ATOM 3302 N N . LYS B 2 249 ? -7.687 33.567 138.431 1.00 33.35 249 LYS X N 1
ATOM 3303 C CA . LYS B 2 249 ? -7.635 32.952 139.755 1.00 33.37 249 LYS X CA 1
ATOM 3304 C C . LYS B 2 249 ? -8.877 33.287 140.583 1.00 33.49 249 LYS X C 1
ATOM 3305 O O . LYS B 2 249 ? -9.411 32.426 141.284 1.00 33.57 249 LYS X O 1
ATOM 3311 N N . ILE B 2 250 ? -9.338 34.534 140.477 1.00 33.62 250 ILE X N 1
ATOM 3312 C CA . ILE B 2 250 ? -10.553 34.983 141.153 1.00 33.64 250 ILE X CA 1
ATOM 3313 C C . ILE B 2 250 ? -11.767 34.222 140.612 1.00 33.71 250 ILE X C 1
ATOM 3314 O O . ILE B 2 250 ? -12.551 33.675 141.389 1.00 33.86 250 ILE X O 1
ATOM 3319 N N . ASN B 2 251 ? -11.897 34.174 139.287 1.00 33.61 251 ASN X N 1
ATOM 3320 C CA . ASN B 2 251 ? -12.982 33.445 138.624 1.00 33.80 251 ASN X CA 1
ATOM 3321 C C . ASN B 2 251 ? -13.128 31.990 139.077 1.00 33.79 251 ASN X C 1
ATOM 3322 O O . ASN B 2 251 ? -14.240 31.521 139.299 1.00 33.90 251 ASN X O 1
ATOM 3327 N N . SER B 2 252 ? -12.010 31.286 139.224 1.00 33.79 252 SER X N 1
ATOM 3328 C CA . SER B 2 252 ? -12.053 29.862 139.541 1.00 33.97 252 SER X CA 1
ATOM 3329 C C . SER B 2 252 ? -12.325 29.568 141.024 1.00 33.92 252 SER X C 1
ATOM 3330 O O . SER B 2 252 ? -12.638 28.435 141.385 1.00 33.91 252 SER X O 1
ATOM 3333 N N . ALA B 2 253 ? -12.219 30.597 141.865 1.00 34.02 253 ALA X N 1
ATOM 3334 C CA . ALA B 2 253 ? -12.493 30.479 143.299 1.00 34.15 253 ALA X CA 1
ATOM 3335 C C . ALA B 2 253 ? -13.891 29.933 143.591 1.00 34.16 253 ALA X C 1
ATOM 3336 O O . ALA B 2 253 ? -14.843 30.240 142.881 1.00 34.06 253 ALA X O 1
ATOM 3338 N N . PHE B 2 254 ? -13.993 29.121 144.640 1.00 34.45 254 PHE X N 1
ATOM 3339 C CA . PHE B 2 254 ? -15.271 28.589 145.109 1.00 34.54 254 PHE X CA 1
ATOM 3340 C C . PHE B 2 254 ? -16.179 29.727 145.564 1.00 34.51 254 PHE X C 1
ATOM 3341 O O . PHE B 2 254 ? -15.732 30.640 146.262 1.00 34.60 254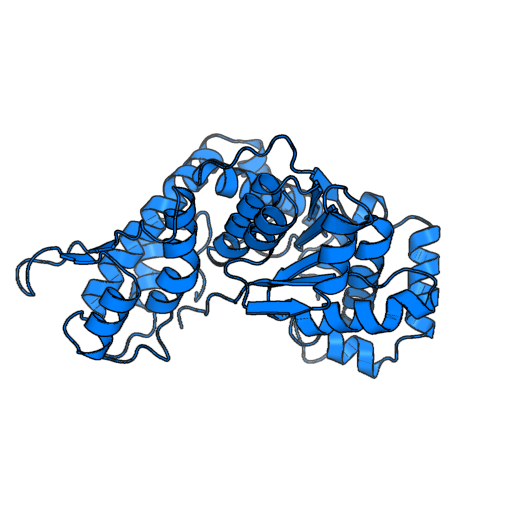 PHE X O 1
ATOM 3349 N N . CYS B 2 255 ? -17.449 29.663 145.171 1.00 34.51 255 CYS X N 1
ATOM 3350 C CA . CYS B 2 255 ? -18.421 30.698 145.510 1.00 34.58 255 CYS X CA 1
ATOM 3351 C C . CYS B 2 255 ? -19.861 30.220 145.328 1.00 34.65 255 CYS X C 1
ATOM 3352 O O . CYS B 2 255 ? -20.442 30.357 144.248 1.00 34.79 255 CYS X O 1
ATOM 3355 N N . SER B 2 256 ? -20.431 29.663 146.394 1.00 34.72 256 SER X N 1
ATOM 3356 C CA . SER B 2 256 ? -21.820 29.211 146.390 1.00 34.87 256 SER X CA 1
ATOM 3357 C C . SER B 2 256 ? -22.779 30.347 146.764 1.00 34.92 256 SER X C 1
ATOM 3358 O O . SER B 2 256 ? -22.502 31.110 147.690 1.00 34.89 256 SER X O 1
ATOM 3361 N N . PRO B 2 257 ? -23.898 30.466 146.048 1.00 35.11 257 PRO X N 1
ATOM 3362 C CA . PRO B 2 257 ? -24.903 31.490 146.361 1.00 35.28 257 PRO X CA 1
ATOM 3363 C C . PRO B 2 257 ? -25.354 31.426 147.821 1.00 35.53 257 PRO X C 1
ATOM 3364 O O . PRO B 2 257 ? -25.952 30.430 148.243 1.00 35.64 257 PRO X O 1
ATOM 3368 N N . GLY B 2 258 ? -25.043 32.473 148.583 1.00 35.65 258 GLY X N 1
ATOM 3369 C CA . GLY B 2 258 ? -25.506 32.591 149.954 1.00 35.84 258 GLY X CA 1
ATOM 3370 C C . GLY B 2 258 ? -24.512 32.119 150.993 1.00 36.02 258 GLY X C 1
ATOM 3371 O O . GLY B 2 258 ? -24.580 32.538 152.148 1.00 36.12 258 GLY X O 1
ATOM 3372 N N . ASN B 2 259 ? -23.593 31.247 150.583 1.00 36.19 259 ASN X N 1
ATOM 3373 C CA . ASN B 2 259 ? -22.555 30.735 151.470 1.00 36.31 259 ASN X CA 1
ATOM 3374 C C . ASN B 2 259 ? -21.527 31.808 151.803 1.00 36.53 259 ASN X C 1
ATOM 3375 O O . ASN B 2 259 ? -20.756 32.236 150.939 1.00 36.67 259 ASN X O 1
ATOM 3380 N N . VAL B 2 260 ? -21.536 32.239 153.062 1.00 36.76 260 VAL X N 1
ATOM 3381 C CA . VAL B 2 260 ? -20.567 33.208 153.575 1.00 36.82 260 VAL X CA 1
ATOM 3382 C C . VAL B 2 260 ? -19.536 32.518 154.467 1.00 37.05 260 VAL X C 1
ATOM 3383 O O . VAL B 2 260 ? -18.455 33.063 154.722 1.00 37.12 260 VAL X O 1
ATOM 3387 N N . GLU B 2 261 ? -19.872 31.312 154.926 1.00 37.26 261 GLU X N 1
ATOM 3388 C CA . GLU B 2 261 ? -18.999 30.544 155.814 1.00 37.58 261 GLU X CA 1
ATOM 3389 C C . GLU B 2 261 ? -17.789 29.951 155.082 1.00 37.43 261 GLU X C 1
ATOM 3390 O O . GLU B 2 261 ? -16.688 29.899 155.630 1.00 37.40 261 GLU X O 1
ATOM 3396 N N . GLU B 2 262 ? -18.004 29.508 153.845 1.00 37.42 262 GLU X N 1
ATOM 3397 C CA . GLU B 2 262 ? -16.921 29.043 152.979 1.00 37.32 262 GLU X CA 1
ATOM 3398 C C . GLU B 2 262 ? -16.873 29.916 151.719 1.00 37.08 262 GLU X C 1
ATOM 3399 O O . GLU B 2 262 ? -17.438 29.571 150.677 1.00 36.99 262 GLU X O 1
ATOM 3405 N N . ASN B 2 263 ? -16.208 31.062 151.843 1.00 36.78 263 ASN X N 1
ATOM 3406 C CA . ASN B 2 263 ? -16.124 32.055 150.777 1.00 36.26 263 ASN X CA 1
ATOM 3407 C C . ASN B 2 263 ? -14.796 32.806 150.851 1.00 36.07 263 ASN X C 1
ATOM 3408 O O . ASN B 2 263 ? -14.676 33.815 151.556 1.00 36.11 263 ASN X O 1
ATOM 3413 N N . GLY B 2 264 ? -13.804 32.299 150.121 1.00 35.77 264 GLY X N 1
ATOM 3414 C CA . GLY B 2 264 ? -12.454 32.842 150.136 1.00 35.31 264 GLY X CA 1
ATOM 3415 C C . GLY B 2 264 ? -12.349 34.304 149.749 1.00 35.11 264 GLY X C 1
ATOM 3416 O O . GLY B 2 264 ? -11.524 35.037 150.307 1.00 35.21 264 GLY X O 1
ATOM 3417 N N . LEU B 2 265 ? -13.183 34.718 148.796 1.00 34.86 265 LEU X N 1
ATOM 3418 C CA . LEU B 2 265 ? -13.255 36.109 148.347 1.00 34.62 265 LEU X CA 1
ATOM 3419 C C . LEU B 2 265 ? -13.827 37.047 149.417 1.00 34.57 265 LEU X C 1
ATOM 3420 O O . LEU B 2 265 ? -13.290 38.133 149.644 1.00 34.66 265 LEU X O 1
ATOM 3425 N N . LEU B 2 266 ? -14.923 36.632 150.055 1.00 34.30 266 LEU X N 1
ATOM 3426 C CA . LEU B 2 266 ? -15.511 37.385 151.161 1.00 34.10 266 LEU X CA 1
ATOM 3427 C C . LEU B 2 266 ? -14.506 37.562 152.293 1.00 33.90 266 LEU X C 1
ATOM 3428 O O . LEU B 2 266 ? -14.350 38.665 152.823 1.00 33.86 266 LEU X O 1
ATOM 3433 N N . SER B 2 267 ? -13.825 36.468 152.645 1.00 33.57 267 SER X N 1
ATOM 3434 C CA . SER B 2 267 ? -12.800 36.469 153.686 1.00 33.26 267 SER X CA 1
ATOM 3435 C C . SER B 2 267 ? -11.606 37.344 153.317 1.00 33.00 267 SER X C 1
ATOM 3436 O O . SER B 2 267 ? -10.977 37.938 154.195 1.00 32.99 267 SER X O 1
ATOM 3439 N N . PHE B 2 268 ? -11.299 37.427 152.024 1.00 32.78 268 PHE X N 1
ATOM 3440 C CA . PHE B 2 268 ? -10.227 38.302 151.560 1.00 32.73 268 PHE X CA 1
ATOM 3441 C C . PHE B 2 268 ? -10.576 39.753 151.848 1.00 32.45 268 PHE X C 1
ATOM 3442 O O . PHE B 2 268 ? -9.748 40.504 152.358 1.00 32.23 268 PHE X O 1
ATOM 3450 N N . VAL B 2 269 ? -11.806 40.132 151.511 1.00 32.36 269 VAL X N 1
ATOM 3451 C CA . VAL B 2 269 ? -12.326 41.462 151.801 1.00 32.15 269 VAL X CA 1
ATOM 3452 C C . VAL B 2 269 ? -12.318 41.691 153.311 1.00 32.14 269 VAL X C 1
ATOM 3453 O O . VAL B 2 269 ? -11.901 42.752 153.784 1.00 32.02 269 VAL X O 1
ATOM 3457 N N . GLN B 2 270 ? -12.754 40.674 154.052 1.00 32.20 270 GLN X N 1
ATOM 3458 C CA . GLN B 2 270 ? -12.774 40.710 155.511 1.00 32.46 270 GLN X CA 1
ATOM 3459 C C . GLN B 2 270 ? -11.416 41.034 156.129 1.00 32.43 270 GLN X C 1
ATOM 3460 O O . GLN B 2 270 ? -11.332 41.901 156.997 1.00 32.68 270 GLN X O 1
ATOM 3466 N N . TYR B 2 271 ? -10.365 40.354 155.670 1.00 32.31 271 TYR X N 1
ATOM 3467 C CA . TYR B 2 271 ? -9.070 40.383 156.352 1.00 32.54 271 TYR X CA 1
ATOM 3468 C C . TYR B 2 271 ? -7.988 41.206 155.663 1.00 32.45 271 TYR X C 1
ATOM 3469 O O . TYR B 2 271 ? -6.940 41.462 156.258 1.00 32.43 271 TYR X O 1
ATOM 3478 N N . VAL B 2 272 ? -8.227 41.608 154.415 1.00 32.35 272 VAL X N 1
ATOM 3479 C CA . VAL B 2 272 ? -7.228 42.362 153.656 1.00 32.06 272 VAL X CA 1
ATOM 3480 C C . VAL B 2 272 ? -7.742 43.742 153.237 1.00 31.82 272 VAL X C 1
ATOM 3481 O O . VAL B 2 272 ? -7.156 44.756 153.614 1.00 31.97 272 VAL X O 1
ATOM 3485 N N . ILE B 2 273 ? -8.830 43.778 152.468 1.00 31.52 273 ILE X N 1
ATOM 3486 C CA . ILE B 2 273 ? -9.401 45.040 151.996 1.00 31.19 273 ILE X CA 1
ATOM 3487 C C . ILE B 2 273 ? -9.786 45.979 153.149 1.00 31.35 273 ILE X C 1
ATOM 3488 O O . ILE B 2 273 ? -9.371 47.143 153.164 1.00 31.25 273 ILE X O 1
ATOM 3493 N N . ALA B 2 274 ? -10.563 45.471 154.107 1.00 31.38 274 ALA X N 1
ATOM 3494 C CA . ALA B 2 274 ? -11.036 46.291 155.225 1.00 31.62 274 ALA X CA 1
ATOM 3495 C C . ALA B 2 274 ? -9.888 46.916 156.038 1.00 31.92 274 ALA X C 1
ATOM 3496 O O . ALA B 2 274 ? -9.858 48.136 156.187 1.00 31.78 274 ALA X O 1
ATOM 3498 N N . PRO B 2 275 ? -8.939 46.107 156.536 1.00 32.40 275 PRO X N 1
ATOM 3499 C CA . PRO B 2 275 ? -7.778 46.643 157.264 1.00 32.67 275 PRO X CA 1
ATOM 3500 C C . PRO B 2 275 ? -6.918 47.627 156.462 1.00 33.05 275 PRO X C 1
ATOM 3501 O O . PRO B 2 275 ? -6.427 48.587 157.056 1.00 33.31 275 PRO X O 1
ATOM 3505 N N . ILE B 2 276 ? -6.746 47.410 155.158 1.00 33.51 276 ILE X N 1
ATOM 3506 C CA . ILE B 2 276 ? -6.010 48.361 154.314 1.00 33.73 276 ILE X CA 1
ATOM 3507 C C . ILE B 2 276 ? -6.753 49.686 154.204 1.00 34.19 276 ILE X C 1
ATOM 3508 O O . ILE B 2 276 ? -6.132 50.754 154.173 1.00 34.37 276 ILE X O 1
ATOM 3513 N N . GLN B 2 277 ? -8.079 49.611 154.129 1.00 34.63 277 GLN X N 1
ATOM 3514 C CA . GLN B 2 277 ? -8.907 50.810 154.029 1.00 35.07 277 GLN X CA 1
ATOM 3515 C C . GLN B 2 277 ? -8.925 51.525 155.369 1.00 35.50 277 GLN X C 1
ATOM 3516 O O . GLN B 2 277 ? -8.769 52.739 155.429 1.00 35.32 277 GLN X O 1
ATOM 3522 N N . GLU B 2 278 ? -9.085 50.747 156.440 1.00 36.33 278 GLU X N 1
ATOM 3523 C CA . GLU B 2 278 ? -8.969 51.237 157.812 1.00 36.84 278 GLU X CA 1
ATOM 3524 C C . GLU B 2 278 ? -7.650 51.986 158.032 1.00 37.22 278 GLU X C 1
ATOM 3525 O O . GLU B 2 278 ? -7.572 52.862 158.885 1.00 37.24 278 GLU X O 1
ATOM 3531 N N . LEU B 2 279 ? -6.622 51.643 157.251 1.00 37.88 279 LEU X N 1
ATOM 3532 C CA . LEU B 2 279 ? -5.341 52.352 157.299 1.00 38.34 279 LEU X CA 1
ATOM 3533 C C . LEU B 2 279 ? -5.394 53.755 156.673 1.00 38.81 279 LEU X C 1
ATOM 3534 O O . LEU B 2 279 ? -4.365 54.428 156.581 1.00 39.04 279 LEU X O 1
ATOM 3539 N N . LYS B 2 280 ? -6.577 54.186 156.224 1.00 39.44 280 LYS X N 1
ATOM 3540 C CA . LYS B 2 280 ? -6.850 55.615 156.059 1.00 39.94 280 LYS X CA 1
ATOM 3541 C C . LYS B 2 280 ? -6.970 56.104 157.504 1.00 40.47 280 LYS X C 1
ATOM 3542 O O . LYS B 2 280 ? -5.952 56.491 158.104 1.00 40.72 280 LYS X O 1
ATOM 3548 N N . PHE B 2 281 ? -8.186 56.064 158.067 1.00 40.44 281 PHE X N 1
ATOM 3549 C CA . PHE B 2 281 ? -8.346 55.886 159.524 1.00 40.49 281 PHE X CA 1
ATOM 3550 C C . PHE B 2 281 ? -9.755 55.678 160.068 1.00 40.42 281 PHE X C 1
ATOM 3551 O O . PHE B 2 281 ? -10.744 56.185 159.522 1.00 40.62 281 PHE X O 1
ATOM 3559 N N . GLY B 2 282 ? -9.808 54.921 161.164 1.00 40.28 282 GLY X N 1
ATOM 3560 C CA . GLY B 2 282 ? -11.038 54.602 161.862 1.00 40.09 282 GLY X CA 1
ATOM 3561 C C . GLY B 2 282 ? -11.748 53.404 161.265 1.00 40.02 282 GLY X C 1
ATOM 3562 O O . GLY B 2 282 ? -11.603 53.111 160.070 1.00 40.23 282 GLY X O 1
ATOM 3563 N N . THR B 2 283 ? -12.518 52.710 162.103 1.00 39.75 283 THR X N 1
ATOM 3564 C CA . THR B 2 283 ? -13.367 51.606 161.655 1.00 39.38 283 THR X CA 1
ATOM 3565 C C . THR B 2 283 ? -14.552 52.139 160.863 1.00 39.04 283 THR X C 1
ATOM 3566 O O . THR B 2 283 ? -15.492 51.395 160.561 1.00 39.31 283 THR X O 1
ATOM 3570 N N . ASN B 2 284 ? -14.496 53.428 160.523 1.00 38.27 284 ASN X N 1
ATOM 3571 C CA . ASN B 2 284 ? -15.586 54.083 159.812 1.00 37.55 284 ASN X CA 1
ATOM 3572 C C . ASN B 2 284 ? -15.325 54.395 158.336 1.00 37.09 284 ASN X C 1
ATOM 3573 O O . ASN B 2 284 ? -16.058 55.176 157.720 1.00 37.04 284 ASN X O 1
ATOM 3578 N N . HIS B 2 285 ? -14.285 53.790 157.772 1.00 36.67 285 HIS X N 1
ATOM 3579 C CA . HIS B 2 285 ? -14.080 53.840 156.328 1.00 36.27 285 HIS X CA 1
ATOM 3580 C C . HIS B 2 285 ? -13.992 52.451 155.712 1.00 36.11 285 HIS X C 1
ATOM 3581 O O . HIS B 2 285 ? -12.932 51.818 155.713 1.00 36.34 285 HIS X O 1
ATOM 3588 N N . PHE B 2 286 ? -15.129 51.987 155.205 1.00 35.85 286 PHE X N 1
ATOM 3589 C CA . PHE B 2 286 ? -15.199 50.799 154.370 1.00 35.42 286 PHE X CA 1
ATOM 3590 C C . PHE B 2 286 ? -16.061 51.144 153.165 1.00 35.27 286 PHE X C 1
ATOM 3591 O O . PHE B 2 286 ? -17.267 51.333 153.299 1.00 35.14 286 PHE X O 1
ATOM 3599 N N . GLU B 2 287 ? -15.431 51.257 151.998 1.00 35.09 287 GLU X N 1
ATOM 3600 C CA . GLU B 2 287 ? -16.147 51.541 150.756 1.00 34.97 287 GLU X CA 1
ATOM 3601 C C . GLU B 2 287 ? -15.738 50.548 149.671 1.00 34.64 287 GLU X C 1
ATOM 3602 O O . GLU B 2 287 ? -14.666 50.670 149.060 1.00 34.61 287 GLU X O 1
ATOM 3608 N N . PHE B 2 288 ? -16.591 49.555 149.447 1.00 34.13 288 PHE X N 1
ATOM 3609 C CA . PHE B 2 288 ? -16.326 48.557 148.420 1.00 33.69 288 PHE X CA 1
ATOM 3610 C C . PHE B 2 288 ? -17.210 48.746 147.189 1.00 33.45 288 PHE X C 1
ATOM 3611 O O . PHE B 2 288 ? -18.398 48.413 147.197 1.00 33.29 288 PHE X O 1
ATOM 3619 N N . PHE B 2 289 ? -16.600 49.289 146.139 1.00 33.28 289 PHE X N 1
ATOM 3620 C CA . PHE B 2 289 ? -17.244 49.475 144.847 1.00 33.08 289 PHE X CA 1
ATOM 3621 C C . PHE B 2 289 ? -17.288 48.164 144.058 1.00 32.98 289 PHE X C 1
ATOM 3622 O O . PHE B 2 289 ? -16.274 47.477 143.911 1.00 33.18 289 PHE X O 1
ATOM 3630 N N . ILE B 2 290 ? -18.476 47.821 143.570 1.00 32.78 290 ILE X N 1
ATOM 3631 C CA . ILE B 2 290 ? -18.660 46.667 142.700 1.00 32.53 290 ILE X CA 1
ATOM 3632 C C . ILE B 2 290 ? -19.295 47.128 141.384 1.00 32.56 290 ILE X C 1
ATOM 3633 O O . ILE B 2 290 ? -20.425 47.624 141.360 1.00 32.40 290 ILE X O 1
ATOM 3638 N N . ASP B 2 291 ? -18.538 46.972 140.298 1.00 32.54 291 ASP X N 1
ATOM 3639 C CA . ASP B 2 291 ? -18.954 47.404 138.968 1.00 32.51 291 ASP X CA 1
ATOM 3640 C C . ASP B 2 291 ? -19.942 46.413 138.348 1.00 32.59 291 ASP X C 1
ATOM 3641 O O . ASP B 2 291 ? -19.661 45.781 137.326 1.00 32.48 291 ASP X O 1
ATOM 3646 N N . ARG B 2 292 ? -21.102 46.295 138.989 1.00 32.70 292 ARG X N 1
ATOM 3647 C CA . ARG B 2 292 ? -22.159 45.372 138.594 1.00 32.84 292 ARG X CA 1
ATOM 3648 C C . ARG B 2 292 ? -22.827 45.826 137.292 1.00 32.91 292 ARG X C 1
ATOM 3649 O O . ARG B 2 292 ? -23.174 47.001 137.151 1.00 33.00 292 ARG X O 1
ATOM 3657 N N . PRO B 2 293 ? -22.988 44.906 136.337 1.00 33.01 293 PRO X N 1
ATOM 3658 C CA . PRO B 2 293 ? -23.661 45.215 135.070 1.00 33.08 293 PRO X CA 1
ATOM 3659 C C . PRO B 2 293 ? -25.128 45.551 135.302 1.00 33.26 293 PRO X C 1
ATOM 3660 O O . PRO B 2 293 ? -25.771 44.883 136.115 1.00 33.29 293 PRO X O 1
ATOM 3664 N N . GLU B 2 294 ? -25.635 46.559 134.591 1.00 33.34 294 GLU X N 1
ATOM 3665 C CA . GLU B 2 294 ? -26.996 47.070 134.781 1.00 33.58 294 GLU X CA 1
ATOM 3666 C C . GLU B 2 294 ? -28.082 45.992 134.781 1.00 33.65 294 GLU X C 1
ATOM 3667 O O . GLU B 2 294 ? -29.107 46.148 135.448 1.00 33.71 294 GLU X O 1
ATOM 3673 N N . LYS B 2 295 ? -27.846 44.910 134.036 1.00 33.71 295 LYS X N 1
ATOM 3674 C CA . LYS B 2 295 ? -28.797 43.801 133.899 1.00 33.77 295 LYS X CA 1
ATOM 3675 C C . LYS B 2 295 ? -29.193 43.180 135.244 1.00 33.75 295 LYS X C 1
ATOM 3676 O O . LYS B 2 295 ? -30.339 42.769 135.433 1.00 33.79 295 LYS X O 1
ATOM 3682 N N . PHE B 2 296 ? -28.243 43.123 136.170 1.00 33.77 296 PHE X N 1
ATOM 3683 C CA . PHE B 2 296 ? -28.471 42.522 137.481 1.00 33.78 296 PHE X CA 1
ATOM 3684 C C . PHE B 2 296 ? -28.476 43.579 138.585 1.00 33.69 296 PHE X C 1
ATOM 3685 O O . PHE B 2 296 ? -28.021 43.329 139.701 1.00 33.73 296 PHE X O 1
ATOM 3693 N N . GLY B 2 297 ? -29.024 44.751 138.264 1.00 33.68 297 GLY X N 1
ATOM 3694 C CA . GLY B 2 297 ? -28.949 45.918 139.127 1.00 33.57 297 GLY X CA 1
ATOM 3695 C C . GLY B 2 297 ? -27.721 46.729 138.761 1.00 33.51 297 GLY X C 1
ATOM 3696 O O . GLY B 2 297 ? -26.797 46.211 138.138 1.00 33.66 297 GLY X O 1
ATOM 3697 N N . GLY B 2 298 ? -27.696 48.000 139.141 1.00 33.33 298 GLY X N 1
ATOM 3698 C CA . GLY B 2 298 ? -26.574 48.855 138.798 1.00 33.23 298 GLY X CA 1
ATOM 3699 C C . GLY B 2 298 ? -25.333 48.578 139.631 1.00 33.14 298 GLY X C 1
ATOM 3700 O O . GLY B 2 298 ? -25.318 47.642 140.436 1.00 33.11 298 GLY X O 1
ATOM 3701 N N . PRO B 2 299 ? -24.284 49.378 139.435 1.00 32.99 299 PRO X N 1
ATOM 3702 C CA . PRO B 2 299 ? -23.144 49.383 140.355 1.00 32.88 299 PRO X CA 1
ATOM 3703 C C . PRO B 2 299 ? -23.622 49.621 141.784 1.00 32.87 299 PRO X C 1
ATOM 3704 O O . PRO B 2 299 ? -24.660 50.257 141.983 1.00 32.77 299 PRO X O 1
ATOM 3708 N N . ILE B 2 300 ? -22.880 49.098 142.756 1.00 32.91 300 ILE X N 1
ATOM 3709 C CA . ILE B 2 300 ? -23.211 49.270 144.168 1.00 32.94 300 ILE X CA 1
ATOM 3710 C C . ILE B 2 300 ? -21.941 49.420 145.006 1.00 33.10 300 ILE X C 1
ATOM 3711 O O . ILE B 2 300 ? -20.943 48.737 144.769 1.00 33.14 300 ILE X O 1
ATOM 3716 N N . THR B 2 301 ? -21.979 50.336 145.968 1.00 33.25 301 THR X N 1
ATOM 3717 C CA . THR B 2 301 ? -20.879 50.515 146.905 1.00 33.30 301 THR X CA 1
ATOM 3718 C C . THR B 2 301 ? -21.343 50.203 148.324 1.00 33.53 301 THR X C 1
ATOM 3719 O O . THR B 2 301 ? -22.207 50.894 148.873 1.00 33.43 301 THR X O 1
ATOM 3723 N N . TYR B 2 302 ? -20.774 49.147 148.901 1.00 33.71 302 TYR X N 1
ATOM 3724 C CA . TYR B 2 302 ? -21.098 48.747 150.264 1.00 34.06 302 TYR X CA 1
ATOM 3725 C C . TYR B 2 302 ? -20.298 49.581 151.254 1.00 34.27 302 TYR X C 1
ATOM 3726 O O . TYR B 2 302 ? -19.094 49.790 151.070 1.00 34.41 302 TYR X O 1
ATOM 3735 N N . LYS B 2 303 ? -20.978 50.059 152.295 1.00 34.49 303 LYS X N 1
ATOM 3736 C CA . LYS B 2 303 ? -20.393 51.019 153.235 1.00 34.64 303 LYS X CA 1
ATOM 3737 C C . LYS B 2 303 ? -19.878 50.391 154.528 1.00 34.69 303 LYS X C 1
ATOM 3738 O O . LYS B 2 303 ? -19.235 51.063 155.337 1.00 34.77 303 LYS X O 1
ATOM 3744 N N . SER B 2 304 ? -20.168 49.106 154.711 1.00 34.77 304 SER X N 1
ATOM 3745 C CA . SER B 2 304 ? -19.614 48.316 155.808 1.00 34.76 304 SER X CA 1
ATOM 3746 C C . SER B 2 304 ? -19.480 46.862 155.360 1.00 34.84 304 SER X C 1
ATOM 3747 O O . SER B 2 304 ? -20.239 46.403 154.503 1.00 34.89 304 SER X O 1
ATOM 3750 N N . PHE B 2 305 ? -18.512 46.146 155.926 1.00 34.86 305 PHE X N 1
ATOM 3751 C CA . PHE B 2 305 ? -18.311 44.744 155.570 1.00 35.02 305 PHE X CA 1
ATOM 3752 C C . PHE B 2 305 ? -19.524 43.873 155.892 1.00 35.11 305 PHE X C 1
ATOM 3753 O O . PHE B 2 305 ? -19.896 43.009 155.094 1.00 35.28 305 PHE X O 1
ATOM 3761 N N . GLU B 2 306 ? -20.126 44.097 157.060 1.00 35.12 306 GLU X N 1
ATOM 3762 C CA . GLU B 2 306 ? -21.259 43.293 157.516 1.00 35.10 306 GLU X CA 1
ATOM 3763 C C . GLU B 2 306 ? -22.464 43.432 156.591 1.00 35.00 306 GLU X C 1
ATOM 3764 O O . GLU B 2 306 ? -23.211 42.473 156.396 1.00 35.11 306 GLU X O 1
ATOM 3770 N N . GLU B 2 307 ? -22.640 44.627 156.028 1.00 34.89 307 GLU X N 1
ATOM 3771 C CA . GLU B 2 307 ? -23.683 44.892 155.042 1.00 34.90 307 GLU X CA 1
ATOM 3772 C C . GLU B 2 307 ? -23.419 44.083 153.771 1.00 34.89 307 GLU X C 1
ATOM 3773 O O . GLU B 2 307 ? -24.331 43.468 153.212 1.00 34.82 307 GLU X O 1
ATOM 3779 N N . MET B 2 308 ? -22.160 44.085 153.337 1.00 34.87 308 MET X N 1
ATOM 3780 C CA . MET B 2 308 ? -21.718 43.317 152.180 1.00 34.81 308 MET X CA 1
ATOM 3781 C C . MET B 2 308 ? -21.889 41.816 152.430 1.00 34.79 308 MET X C 1
ATOM 3782 O O . MET B 2 308 ? -22.302 41.077 151.535 1.00 34.81 308 MET X O 1
ATOM 3787 N N . LYS B 2 309 ? -21.577 41.388 153.654 1.00 34.70 309 LYS X N 1
ATOM 3788 C CA . LYS B 2 309 ? -21.740 39.999 154.082 1.00 34.74 309 LYS X CA 1
ATOM 3789 C C . LYS B 2 309 ? -23.211 39.585 154.069 1.00 34.64 309 LYS X C 1
ATOM 3790 O O . LYS B 2 309 ? -23.559 38.513 153.569 1.00 34.47 309 LYS X O 1
ATOM 3796 N N . LEU B 2 310 ? -24.065 40.446 154.620 1.00 34.79 310 LEU X N 1
ATOM 3797 C CA . LEU B 2 310 ? -25.500 40.191 154.686 1.00 34.90 310 LEU X CA 1
ATOM 3798 C C . LEU B 2 310 ? -26.146 40.219 153.303 1.00 35.06 310 LEU X C 1
ATOM 3799 O O . LEU B 2 310 ? -27.107 39.488 153.049 1.00 35.35 310 LEU X O 1
ATOM 3804 N N . ALA B 2 311 ? -25.619 41.060 152.414 1.00 35.14 311 ALA X N 1
ATOM 3805 C CA . ALA B 2 311 ? -26.097 41.120 151.033 1.00 35.25 311 ALA X CA 1
ATOM 3806 C C . ALA B 2 311 ? -25.914 39.770 150.343 1.00 35.35 311 ALA X C 1
ATOM 3807 O O . ALA B 2 311 ? -26.804 39.307 149.627 1.00 35.19 311 ALA X O 1
ATOM 3809 N N . PHE B 2 312 ? -24.761 39.143 150.584 1.00 35.41 312 PHE X N 1
ATOM 3810 C CA . PHE B 2 312 ? -24.455 37.831 150.025 1.00 35.59 312 PHE X CA 1
ATOM 3811 C C . PHE B 2 312 ? -25.300 36.711 150.640 1.00 35.63 312 PHE X C 1
ATOM 3812 O O . PHE B 2 312 ? -25.846 35.879 149.910 1.00 35.78 312 PHE X O 1
ATOM 3820 N N . LYS B 2 313 ? -25.412 36.693 151.969 1.00 35.54 313 LYS X N 1
ATOM 3821 C CA . LYS B 2 313 ? -26.230 35.696 152.668 1.00 35.47 313 LYS X CA 1
ATOM 3822 C C . LYS B 2 313 ? -27.699 35.756 152.248 1.00 35.37 313 LYS X C 1
ATOM 3823 O O . LYS B 2 313 ? -28.328 34.717 152.044 1.00 35.49 313 LYS X O 1
ATOM 3829 N N . GLU B 2 314 ? -28.234 36.969 152.111 1.00 35.17 314 GLU X N 1
ATOM 3830 C CA . GLU B 2 314 ? -29.614 37.164 151.659 1.00 35.07 314 GLU X CA 1
ATOM 3831 C C . GLU B 2 314 ? -29.765 36.971 150.145 1.00 34.80 314 GLU X C 1
ATOM 3832 O O . GLU B 2 314 ? -30.860 37.121 149.607 1.00 34.69 314 GLU X O 1
ATOM 3838 N N . GLU B 2 315 ? -28.659 36.636 149.479 1.00 34.67 315 GLU X N 1
ATOM 3839 C CA . GLU B 2 315 ? -28.607 36.407 148.028 1.00 34.51 315 GLU X CA 1
ATOM 3840 C C . GLU B 2 315 ? -29.004 37.631 147.190 1.00 34.33 315 GLU X C 1
ATOM 3841 O O . GLU B 2 315 ? -29.664 37.503 146.155 1.00 34.22 315 GLU X O 1
ATOM 3847 N N . LYS B 2 316 ? -28.593 38.811 147.651 1.00 34.16 316 LYS X N 1
ATOM 3848 C CA . LYS B 2 316 ? -28.771 40.055 146.901 1.00 34.08 316 LYS X CA 1
ATOM 3849 C C . LYS B 2 316 ? -27.517 40.348 146.078 1.00 33.83 316 LYS X C 1
ATOM 3850 O O . LYS B 2 316 ? -27.587 40.960 145.011 1.00 33.73 316 LYS X O 1
ATOM 3856 N N . LEU B 2 317 ? -26.375 39.900 146.592 1.00 33.67 317 LEU X N 1
ATOM 3857 C CA . LEU B 2 317 ? -25.108 39.980 145.880 1.00 33.50 317 LEU X CA 1
ATOM 3858 C C . LEU B 2 317 ? -24.753 38.594 145.360 1.00 33.51 317 LEU X C 1
ATOM 3859 O O . LEU B 2 317 ? -24.601 37.648 146.136 1.00 33.63 317 LEU X O 1
ATOM 3864 N N . SER B 2 318 ? -24.634 38.477 144.043 1.00 33.45 318 SER X N 1
ATOM 3865 C CA . SER B 2 318 ? -24.326 37.199 143.413 1.00 33.43 318 SER X CA 1
ATOM 3866 C C . SER B 2 318 ? -22.823 36.923 143.433 1.00 33.26 318 SER X C 1
ATOM 3867 O O . SER B 2 318 ? -22.023 37.858 143.513 1.00 33.47 318 SER X O 1
ATOM 3870 N N . PRO B 2 319 ? -22.442 35.645 143.394 1.00 33.03 319 PRO X N 1
ATOM 3871 C CA . PRO B 2 319 ? -21.034 35.259 143.231 1.00 32.71 319 PRO X CA 1
ATOM 3872 C C . PRO B 2 319 ? -20.282 35.958 142.074 1.00 32.43 319 PRO X C 1
ATOM 3873 O O . PRO B 2 319 ? -19.212 36.483 142.370 1.00 32.38 319 PRO X O 1
ATOM 3877 N N . PRO B 2 320 ? -20.785 35.990 140.833 1.00 32.20 320 PRO X N 1
ATOM 3878 C CA . PRO B 2 320 ? -20.072 36.690 139.750 1.00 32.09 320 PRO X CA 1
ATOM 3879 C C . PRO B 2 320 ? -19.869 38.186 140.004 1.00 31.88 320 PRO X C 1
ATOM 3880 O O . PRO B 2 320 ? -18.844 38.735 139.596 1.00 31.88 320 PRO X O 1
ATOM 3884 N N . ASP B 2 321 ? -20.827 38.829 140.666 1.00 31.69 321 ASP X N 1
ATOM 3885 C CA . ASP B 2 321 ? -20.705 40.241 141.015 1.00 31.52 321 ASP X CA 1
ATOM 3886 C C . ASP B 2 321 ? -19.609 40.459 142.056 1.00 31.22 321 ASP X C 1
ATOM 3887 O O . ASP B 2 321 ? -18.838 41.414 141.962 1.00 31.21 321 ASP X O 1
ATOM 3892 N N . LEU B 2 322 ? -19.537 39.555 143.030 1.00 31.01 322 LEU X N 1
ATOM 3893 C CA . LEU B 2 322 ? -18.478 39.564 144.035 1.00 30.79 322 LEU X CA 1
ATOM 3894 C C . LEU B 2 322 ? -17.101 39.389 143.394 1.00 30.67 322 LEU X C 1
ATOM 3895 O O . LEU B 2 322 ? -16.125 40.005 143.828 1.00 30.59 322 LEU X O 1
ATOM 3900 N N . LYS B 2 323 ? -17.038 38.558 142.353 1.00 30.59 323 LYS X N 1
ATOM 3901 C CA . LYS B 2 323 ? -15.799 38.309 141.614 1.00 30.47 323 LYS X CA 1
ATOM 3902 C C . LYS B 2 323 ? -15.282 39.565 140.910 1.00 30.23 323 LYS X C 1
ATOM 3903 O O . LYS B 2 323 ? -14.078 39.823 140.908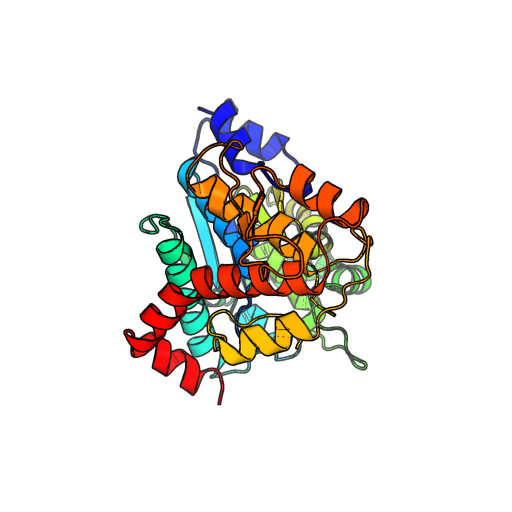 1.00 30.22 323 LYS X O 1
ATOM 3909 N N . ILE B 2 324 ? -16.197 40.337 140.325 1.00 30.05 324 ILE X N 1
ATOM 3910 C CA . ILE B 2 324 ? -15.859 41.587 139.646 1.00 29.84 324 ILE X CA 1
ATOM 3911 C C . ILE B 2 324 ? -15.205 42.564 140.620 1.00 29.78 324 ILE X C 1
ATOM 3912 O O . ILE B 2 324 ? -14.139 43.119 140.331 1.00 29.66 324 ILE X O 1
ATOM 3917 N N . GLY B 2 325 ? -15.849 42.753 141.773 1.00 29.64 325 GLY X N 1
ATOM 3918 C CA . GLY B 2 325 ? -15.401 43.701 142.776 1.00 29.68 325 GLY X CA 1
ATOM 3919 C C . GLY B 2 325 ? -14.063 43.347 143.391 1.00 29.92 325 GLY X C 1
ATOM 3920 O O . GLY B 2 325 ? -13.233 44.225 143.626 1.00 30.08 325 GLY X O 1
ATOM 3921 N N . VAL B 2 326 ? -13.847 42.059 143.645 1.00 29.95 326 VAL X N 1
ATOM 3922 C CA . VAL B 2 326 ? -12.613 41.615 144.280 1.00 30.08 326 VAL X CA 1
ATOM 3923 C C . VAL B 2 326 ? -11.435 41.691 143.303 1.00 30.18 326 VAL X C 1
ATOM 3924 O O . VAL B 2 326 ? -10.340 42.114 143.687 1.00 30.37 326 VAL X O 1
ATOM 3928 N N . ALA B 2 327 ? -11.665 41.320 142.045 1.00 30.07 327 ALA X N 1
ATOM 3929 C CA . ALA B 2 327 ? -10.614 41.392 141.030 1.00 30.15 327 ALA X CA 1
ATOM 3930 C C . ALA B 2 327 ? -10.145 42.829 140.791 1.00 30.13 327 ALA X C 1
ATOM 3931 O O . ALA B 2 327 ? -8.946 43.077 140.668 1.00 30.17 327 ALA X O 1
ATOM 3933 N N . ASP B 2 328 ? -11.089 43.767 140.745 1.00 30.13 328 ASP X N 1
ATOM 3934 C CA . ASP B 2 328 ? -10.768 45.183 140.560 1.00 30.27 328 ASP X CA 1
ATOM 3935 C C . ASP B 2 328 ? -9.988 45.749 141.736 1.00 30.26 328 ASP X C 1
ATOM 3936 O O . ASP B 2 328 ? -9.036 46.507 141.546 1.00 30.37 328 ASP X O 1
ATOM 3941 N N . ALA B 2 329 ? -10.400 45.375 142.946 1.00 30.28 329 ALA X N 1
ATOM 3942 C CA . ALA B 2 329 ? -9.760 45.855 144.166 1.00 30.28 329 ALA X CA 1
ATOM 3943 C C . ALA B 2 329 ? -8.362 45.261 144.345 1.00 30.21 329 ALA X C 1
ATOM 3944 O O . ALA B 2 329 ? -7.432 45.969 144.737 1.00 30.15 329 ALA X O 1
ATOM 3946 N N . ILE B 2 330 ? -8.212 43.971 144.047 1.00 30.28 330 ILE X N 1
ATOM 3947 C CA . ILE B 2 330 ? -6.897 43.330 144.090 1.00 30.37 330 ILE X CA 1
ATOM 3948 C C . ILE B 2 330 ? -5.967 43.974 143.059 1.00 30.58 330 ILE X C 1
ATOM 3949 O O . ILE B 2 330 ? -4.797 44.241 143.354 1.00 30.58 330 ILE X O 1
ATOM 3954 N N . ASN B 2 331 ? -6.500 44.237 141.863 1.00 30.60 331 ASN X N 1
ATOM 3955 C CA . ASN B 2 331 ? -5.736 44.885 140.805 1.00 30.84 331 ASN X CA 1
ATOM 3956 C C . ASN B 2 331 ? -5.296 46.294 141.199 1.00 31.42 331 ASN X C 1
ATOM 3957 O O . ASN B 2 331 ? -4.192 46.718 140.855 1.00 31.69 331 ASN X O 1
ATOM 3962 N N . GLU B 2 332 ? -6.167 47.005 141.919 1.00 31.85 332 GLU X N 1
ATOM 3963 C CA . GLU B 2 332 ? -5.843 48.299 142.519 1.00 32.29 332 GLU X CA 1
ATOM 3964 C C . GLU B 2 332 ? -4.628 48.188 143.454 1.00 32.18 332 GLU X C 1
ATOM 3965 O O . GLU B 2 332 ? -3.678 48.958 143.333 1.00 32.12 332 GLU X O 1
ATOM 3971 N N . LEU B 2 333 ? -4.664 47.221 144.370 1.00 32.17 333 LEU X N 1
ATOM 3972 C CA . LEU B 2 333 ? -3.603 47.040 145.364 1.00 32.38 333 LEU X CA 1
ATOM 3973 C C . LEU B 2 333 ? -2.259 46.641 144.760 1.00 32.53 333 LEU X C 1
ATOM 3974 O O . LEU B 2 333 ? -1.208 47.069 145.239 1.00 32.55 333 LEU X O 1
ATOM 3979 N N . LEU B 2 334 ? -2.301 45.815 143.718 1.00 32.64 334 LEU X N 1
ATOM 3980 C CA . LEU B 2 334 ? -1.092 45.253 143.126 1.00 32.78 334 LEU X CA 1
ATOM 3981 C C . LEU B 2 334 ? -0.356 46.235 142.218 1.00 32.96 334 LEU X C 1
ATOM 3982 O O . LEU B 2 334 ? 0.866 46.155 142.084 1.00 32.98 334 LEU X O 1
ATOM 3987 N N . GLU B 2 335 ? -1.106 47.158 141.614 1.00 33.18 335 GLU X N 1
ATOM 3988 C CA . GLU B 2 335 ? -0.579 48.141 140.658 1.00 33.42 335 GLU X CA 1
ATOM 3989 C C . GLU B 2 335 ? 0.726 48.846 141.084 1.00 33.44 335 GLU X C 1
ATOM 3990 O O . GLU B 2 335 ? 1.702 48.800 140.334 1.00 33.39 335 GLU X O 1
ATOM 3996 N N . PRO B 2 336 ? 0.758 49.499 142.255 1.00 33.61 336 PRO X N 1
ATOM 3997 C CA . PRO B 2 336 ? 1.990 50.159 142.723 1.00 33.56 336 PRO X CA 1
ATOM 3998 C C . PRO B 2 336 ? 3.148 49.202 143.031 1.00 33.49 336 PRO X C 1
ATOM 3999 O O . PRO B 2 336 ? 4.304 49.605 142.888 1.00 33.68 336 PRO X O 1
ATOM 4003 N N . ILE B 2 337 ? 2.849 47.970 143.437 1.00 33.39 337 ILE X N 1
ATOM 4004 C CA . ILE B 2 337 ? 3.890 46.965 143.671 1.00 33.39 337 ILE X CA 1
ATOM 4005 C C . ILE B 2 337 ? 4.480 46.502 142.334 1.00 33.49 337 ILE X C 1
ATOM 4006 O O . ILE B 2 337 ? 5.702 46.369 142.195 1.00 33.36 337 ILE X O 1
ATOM 4011 N N . ARG B 2 338 ? 3.597 46.272 141.361 1.00 33.51 338 ARG X N 1
ATOM 4012 C CA . ARG B 2 338 ? 3.978 45.945 139.991 1.00 33.57 338 ARG X CA 1
ATOM 4013 C C . ARG B 2 338 ? 4.868 47.046 139.411 1.00 33.42 338 ARG X C 1
ATOM 4014 O O . ARG B 2 338 ? 5.872 46.762 138.752 1.00 33.25 338 ARG X O 1
ATOM 4022 N N . GLN B 2 339 ? 4.486 48.297 139.670 1.00 33.37 339 GLN X N 1
ATOM 4023 C CA . GLN B 2 339 ? 5.185 49.473 139.148 1.00 33.39 339 GLN X CA 1
ATOM 4024 C C . GLN B 2 339 ? 6.574 49.641 139.764 1.00 33.37 339 GLN X C 1
ATOM 4025 O O . GLN B 2 339 ? 7.515 50.047 139.082 1.00 33.35 339 GLN X O 1
ATOM 4031 N N . GLU B 2 340 ? 6.695 49.325 141.051 1.00 33.38 340 GLU X N 1
ATOM 4032 C CA . GLU B 2 340 ? 7.986 49.369 141.727 1.00 33.49 340 GLU X CA 1
ATOM 4033 C C . GLU B 2 340 ? 8.934 48.294 141.194 1.00 33.24 340 GLU X C 1
ATOM 4034 O O . GLU B 2 340 ? 10.135 48.528 141.067 1.00 33.09 340 GLU X O 1
ATOM 4040 N N . PHE B 2 341 ? 8.378 47.126 140.875 1.00 32.95 341 PHE X N 1
ATOM 4041 C CA . PHE B 2 341 ? 9.140 46.034 140.277 1.00 32.73 341 PHE X CA 1
ATOM 4042 C C . PHE B 2 341 ? 9.711 46.410 138.903 1.00 32.64 341 PHE X C 1
ATOM 4043 O O . PHE B 2 341 ? 10.864 46.099 138.609 1.00 32.56 341 PHE X O 1
ATOM 4051 N N . ALA B 2 342 ? 8.905 47.080 138.079 1.00 32.58 342 ALA X N 1
ATOM 4052 C CA . ALA B 2 342 ? 9.329 47.498 136.738 1.00 32.72 342 ALA X CA 1
ATOM 4053 C C . ALA B 2 342 ? 10.331 48.656 136.753 1.00 32.74 342 ALA X C 1
ATOM 4054 O O . ALA B 2 342 ? 11.039 48.880 135.772 1.00 32.82 342 ALA X O 1
ATOM 4056 N N . ASN B 2 343 ? 10.378 49.388 137.865 1.00 32.87 343 ASN X N 1
ATOM 4057 C CA . ASN B 2 343 ? 11.266 50.537 138.013 1.00 32.95 343 ASN X CA 1
ATOM 4058 C C . ASN B 2 343 ? 12.583 50.203 138.709 1.00 33.08 343 ASN X C 1
ATOM 4059 O O . ASN B 2 343 ? 13.553 50.963 138.612 1.00 33.26 343 ASN X O 1
ATOM 4064 N N . ASN B 2 344 ? 12.610 49.068 139.400 1.00 33.07 344 ASN X N 1
ATOM 4065 C CA . ASN B 2 344 ? 13.756 48.666 140.208 1.00 33.18 344 ASN X CA 1
ATOM 4066 C C . ASN B 2 344 ? 14.470 47.449 139.612 1.00 33.30 344 ASN X C 1
ATOM 4067 O O . ASN B 2 344 ? 13.927 46.338 139.597 1.00 33.33 344 ASN X O 1
ATOM 4072 N N . LYS B 2 345 ? 15.691 47.673 139.130 1.00 33.30 345 LYS X N 1
ATOM 4073 C CA . LYS B 2 345 ? 16.488 46.627 138.492 1.00 33.33 345 LYS X CA 1
ATOM 4074 C C . LYS B 2 345 ? 17.045 45.610 139.488 1.00 33.28 345 LYS X C 1
ATOM 4075 O O . LYS B 2 345 ? 17.146 44.428 139.167 1.00 33.19 345 LYS X O 1
ATOM 4081 N N . GLU B 2 346 ? 17.405 46.073 140.685 1.00 33.39 346 GLU X N 1
ATOM 4082 C CA . GLU B 2 346 ? 17.862 45.186 141.761 1.00 33.66 346 GLU X CA 1
ATOM 4083 C C . GLU B 2 346 ? 16.766 44.200 142.163 1.00 33.47 346 GLU X C 1
ATOM 4084 O O . GLU B 2 346 ? 17.040 43.030 142.422 1.00 33.47 346 GLU X O 1
ATOM 4090 N N . PHE B 2 347 ? 15.532 44.702 142.211 1.00 33.45 347 PHE X N 1
ATOM 4091 C CA . PHE B 2 347 ? 14.328 43.913 142.481 1.00 33.39 347 PHE X CA 1
ATOM 4092 C C . PHE B 2 347 ? 14.118 42.897 141.361 1.00 33.29 347 PHE X C 1
ATOM 4093 O O . PHE B 2 347 ? 13.819 41.728 141.621 1.00 33.30 347 PHE X O 1
ATOM 4101 N N . GLN B 2 348 ? 14.286 43.359 140.122 1.00 33.10 348 GLN X N 1
ATOM 4102 C CA . GLN B 2 348 ? 14.190 42.515 138.931 1.00 33.03 348 GLN X CA 1
ATOM 4103 C C . GLN B 2 348 ? 15.274 41.441 138.892 1.00 33.11 348 GLN X C 1
ATOM 4104 O O . GLN B 2 348 ? 14.998 40.297 138.523 1.00 33.14 348 GLN X O 1
ATOM 4110 N N . GLU B 2 349 ? 16.498 41.816 139.271 1.00 33.24 349 GLU X N 1
ATOM 4111 C CA . GLU B 2 349 ? 17.624 40.883 139.337 1.00 33.56 349 GLU X CA 1
ATOM 4112 C C . GLU B 2 349 ? 17.380 39.798 140.393 1.00 33.66 349 GLU X C 1
ATOM 4113 O O . GLU B 2 349 ? 17.605 38.614 140.132 1.00 33.72 349 GLU X O 1
ATOM 4119 N N . ALA B 2 350 ? 16.908 40.209 141.570 1.00 33.82 350 ALA X N 1
ATOM 4120 C CA . ALA B 2 350 ? 16.608 39.282 142.660 1.00 34.10 350 ALA X CA 1
ATOM 4121 C C . ALA B 2 350 ? 15.541 38.262 142.263 1.00 34.29 350 ALA X C 1
ATOM 4122 O O . ALA B 2 350 ? 15.609 37.101 142.658 1.00 34.16 350 ALA X O 1
ATOM 4124 N N . SER B 2 351 ? 14.567 38.709 141.475 1.00 34.74 351 SER X N 1
ATOM 4125 C CA . SER B 2 351 ? 13.517 37.844 140.945 1.00 35.28 351 SER X CA 1
ATOM 4126 C C . SER B 2 351 ? 14.080 36.791 139.994 1.00 35.81 351 SER X C 1
ATOM 4127 O O . SER B 2 351 ? 13.750 35.606 140.098 1.00 35.97 351 SER X O 1
ATOM 4130 N N . GLU B 2 352 ? 14.942 37.232 139.081 1.00 36.29 352 GLU X N 1
ATOM 4131 C CA . GLU B 2 352 ? 15.499 36.374 138.038 1.00 36.92 352 GLU X CA 1
ATOM 4132 C C . GLU B 2 352 ? 16.482 35.332 138.568 1.00 37.46 352 GLU X C 1
ATOM 4133 O O . GLU B 2 352 ? 16.487 34.186 138.109 1.00 37.55 352 GLU X O 1
ATOM 4139 N N . LYS B 2 353 ? 17.313 35.737 139.526 1.00 38.09 353 LYS X N 1
ATOM 4140 C CA . LYS B 2 353 ? 18.367 34.871 140.047 1.00 38.70 353 LYS X CA 1
ATOM 4141 C C . LYS B 2 353 ? 17.879 34.016 141.207 1.00 39.41 353 LYS X C 1
ATOM 4142 O O . LYS B 2 353 ? 18.400 32.926 141.442 1.00 39.58 353 LYS X O 1
ATOM 4148 N N . GLY B 2 354 ? 16.880 34.514 141.927 1.00 40.32 354 GLY X N 1
ATOM 4149 C CA . GLY B 2 354 ? 16.294 33.789 143.037 1.00 41.42 354 GLY X CA 1
ATOM 4150 C C . GLY B 2 354 ? 15.268 32.756 142.612 1.00 42.33 354 GLY X C 1
ATOM 4151 O O . GLY B 2 354 ? 14.926 31.873 143.392 1.00 42.29 354 GLY X O 1
ATOM 4152 N N . TYR B 2 355 ? 14.767 32.867 141.382 1.00 43.53 355 TYR X N 1
ATOM 4153 C CA . TYR B 2 355 ? 13.743 31.947 140.880 1.00 44.66 355 TYR X CA 1
ATOM 4154 C C . TYR B 2 355 ? 14.003 31.494 139.433 1.00 46.12 355 TYR X C 1
ATOM 4155 O O . TYR B 2 355 ? 13.231 31.818 138.529 1.00 46.23 355 TYR X O 1
ATOM 4164 N N . PRO B 2 356 ? 15.070 30.720 139.220 1.00 47.63 356 PRO X N 1
ATOM 4165 C CA . PRO B 2 356 ? 15.489 30.335 137.866 1.00 48.60 356 PRO X CA 1
ATOM 4166 C C . PRO B 2 356 ? 14.635 29.210 137.274 1.00 49.38 356 PRO X C 1
ATOM 4167 O O . PRO B 2 356 ? 13.611 28.837 137.866 1.00 50.47 356 PRO X O 1
#

Nearest PDB structures (foldseek):
  2dlc-assembly1_X-2  TM=1.003E+00  e=9.963E-61  Saccharomyces cerevisiae
  5thh-assembly1_A-2  TM=9.343E-01  e=4.992E-39  Homo sapiens
  7rou-assembly1_A-2  TM=9.254E-01  e=6.783E-39  Homo sapiens
  4q93-assembly1_A-2  TM=9.100E-01  e=1.701E-38  Homo sapiens
  5thl-assembly1_A-2  TM=9.076E-01  e=3.479E-38  Homo sapiens

Secondary structure (DSSP, 8-state):
-HHHHHHHHHTT-SEEE-HHHHHIIIIIS-SPPEEEEEE---S--BGGGHHHHHHHHHHHHTT-EEEEEE-HHHHHHTTTSS-TTHHHHHHHHHHHHHHHHHHHTT---TT-EEEETHHHHTSHHHHHHHHHHHTTS-HHHHHHHTTTTSPP-SS--THHHHHHHHHHHHHHHTT-SEEEEEGGGHHHHHHHHHHGGGGTPPP-EEEEEPPPPP----S-BTT--HHHHHHHHHHS---TT--SS-HHHHHIIIIIHHHHHTSSSTT---EEE---TBTB--EEESSHHHHHHHHHTTSS-HHHHHHHHHHHHHHHHHHHHHHHHH-HHHHHHHHHH--

Sequence (339 aa):
DPNEAFGLITKNLQEVLNPQIIKDVLEVQKRHLKLYWGTAPTGRPHCGYFVPMTKLADFLKAGCEVTVLLADLHAFLDNMKAPLEVVNYRAKYYELTIKAILRSINVPIEKLKFVVGSSYQLTPDYTMDIFRLSNIVSQNDAKRAGADVVKQVANPLLSGLIYPLMQALDEQFLDVDCQFGGVDQRKIFVLAEENLPSLGYKKRAHLMNPMVPGLANSKIDLLEEPKQVKKKINSAFCSPGNVEENGLLSFVQYVIAPIQELKFGTNHFEFFIDRPEKFGGPITYKSFEEMKLAFKEEKLSPPDLKIGVADAINELLEPIRQEFANNKEFQEASEKGYP

Solvent-accessible surface area: 16248 Å² total; per-residue (Å²): 116,50,110,117,9,37,37,20,0,29,57,78,28,113,56,41,30,27,40,109,37,0,84,61,4,14,73,108,93,164,83,111,0,44,1,2,13,34,8,23,0,34,34,76,4,60,4,14,42,0,9,13,0,6,3,0,6,7,0,30,130,16,31,11,78,0,9,0,4,3,7,4,39,5,0,96,25,6,29,125,74,0,56,134,127,26,10,99,80,27,7,69,3,1,23,16,1,1,46,3,0,0,113,34,19,138,12,95,27,147,172,13,99,49,40,60,0,33,80,28,4,132,55,111,106,0,49,110,6,30,118,85,0,62,134,79,14,55,151,92,61,6,111,162,7,2,34,88,28,13,118,103,54,99,123,80,80,127,26,10,45,55,14,0,8,9,20,0,0,1,0,45,60,31,78,6,6,0,4,1,5,9,36,50,35,98,98,1,0,42,13,1,20,128,20,0,64,72,10,68,48,112,91,1,0,0,0,0,6,11,84,32,66,45,14,113,147,44,76,6,19,2,27,20,101,66,126,52,0,107,117,33,2,100,83,6,105,23,40,86,15,42,14,146,111,4,9,0,2,17,10,0,56,61,0,6,23,16,23,30,20,45,140,110,33,129,150,62,17,92,4,111,0,75,32,61,137,178,139,34,24,68,58,54,9,144,50,25,122,80,0,51,104,6,0,125,99,119,132,2,39,20,83,7,0,30,56,0,0,14,72,12,1,35,131,26,0,111,51,0,40,103,50,49,67,117,32,175,83,0,54,76,2,5,122,101,0,45,140

B-factor: mean 33.87, std 3.84, range [26.48, 76.14]